Protein AF-A0A101FPB7-F1 (afdb_monomer)

Nearest PDB structures (foldseek):
  3o3m-assembly1_B  TM=7.654E-01  e=5.234E-07  Clostridioides difficile
  6frn-assembly1_B  TM=3.864E-01  e=2.280E-01  Methanothermococcus thermolithotrophicus
  5z2j-assembly1_A  TM=3.669E-01  e=2.550E+00  Candidatus Liberibacter asiaticus str. psy62
  8puw-assembly1_E  TM=3.995E-01  e=3.160E+00  Thermochaetoides thermophila DSM 1495
  2ekc-assembly1_A  TM=2.916E-01  e=2.417E+00  Aquifex aeolicus VF5

pLDDT: mean 93.77, std 7.11, range [57.75, 98.69]

Radius of gyration: 18.17 Å; Cα contacts (8 Å, |Δi|>4): 281; chains: 1; bounding box: 41×38×48 Å

Structure (mmCIF, N/CA/C/O b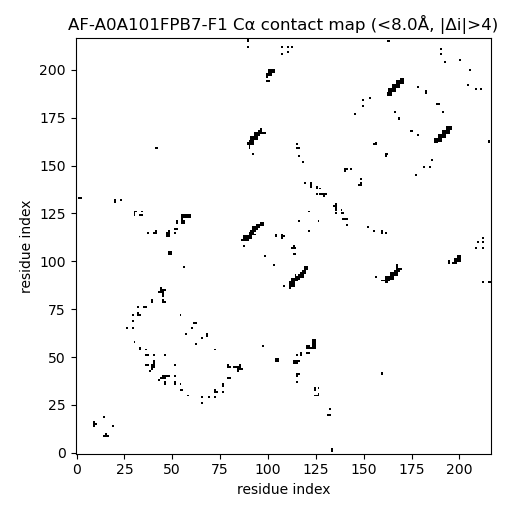ackbone):
data_AF-A0A101FPB7-F1
#
_entry.id   AF-A0A101FPB7-F1
#
loop_
_atom_site.group_PDB
_atom_site.id
_atom_site.type_symbol
_atom_site.label_atom_id
_atom_site.label_alt_id
_atom_site.label_comp_id
_atom_site.label_asym_id
_atom_site.label_entity_id
_atom_site.label_seq_id
_atom_site.pdbx_PDB_ins_code
_atom_site.Cartn_x
_atom_site.Cartn_y
_atom_site.Cartn_z
_atom_site.occupancy
_atom_site.B_iso_or_equiv
_atom_site.auth_seq_id
_atom_site.auth_comp_id
_atom_site.auth_asym_id
_atom_site.auth_atom_id
_atom_site.pdbx_PDB_model_num
ATOM 1 N N . LEU A 1 1 ? -1.478 1.503 -27.650 1.00 90.56 1 LEU A N 1
ATOM 2 C CA . LEU A 1 1 ? -0.777 2.712 -27.148 1.00 90.56 1 LEU A CA 1
ATOM 3 C C . LEU A 1 1 ? 0.293 2.382 -26.103 1.00 90.56 1 LEU A C 1
ATOM 5 O O . LEU A 1 1 ? 1.434 2.732 -26.350 1.00 90.56 1 LEU A O 1
ATOM 9 N N . LEU A 1 2 ? -0.018 1.683 -25.001 1.00 93.62 2 LEU A N 1
ATOM 10 C CA . LEU A 1 2 ? 0.956 1.373 -23.932 1.00 93.62 2 LEU A CA 1
ATOM 11 C C . LEU A 1 2 ? 2.225 0.645 -24.422 1.00 93.62 2 LEU A C 1
ATOM 13 O O . LEU A 1 2 ? 3.324 1.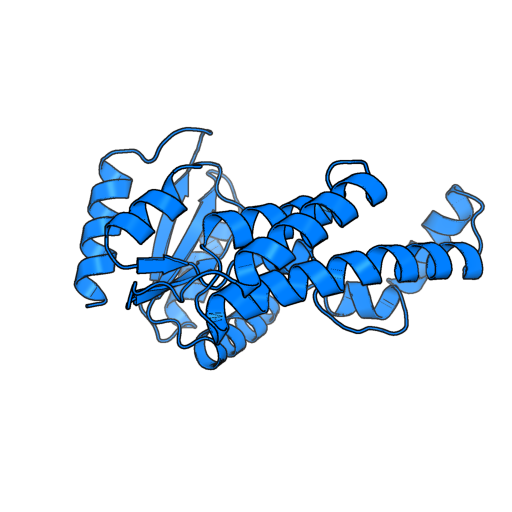139 -24.198 1.00 93.62 2 LEU A O 1
ATOM 17 N N . ARG A 1 3 ? 2.077 -0.464 -25.163 1.00 95.88 3 ARG A N 1
ATOM 18 C CA . ARG A 1 3 ? 3.205 -1.216 -25.753 1.00 95.88 3 ARG A CA 1
ATOM 19 C C . ARG A 1 3 ? 4.158 -0.323 -26.553 1.00 95.88 3 ARG A C 1
ATOM 21 O O . ARG A 1 3 ? 5.359 -0.370 -26.346 1.00 95.88 3 ARG A O 1
ATOM 28 N N . MET A 1 4 ? 3.605 0.549 -27.392 1.00 97.06 4 MET A N 1
ATOM 29 C CA . MET A 1 4 ? 4.376 1.492 -28.205 1.00 97.06 4 MET A CA 1
ATOM 30 C C . MET A 1 4 ? 5.153 2.508 -27.350 1.00 97.06 4 MET A C 1
ATOM 32 O O . MET A 1 4 ? 6.267 2.872 -27.708 1.00 97.06 4 MET A O 1
ATOM 36 N N . GLN A 1 5 ? 4.598 2.968 -26.220 1.00 96.81 5 GLN A N 1
ATOM 37 C CA . GLN A 1 5 ? 5.325 3.863 -25.308 1.00 96.81 5 GLN A CA 1
ATOM 38 C C . GLN A 1 5 ? 6.480 3.140 -24.605 1.00 96.81 5 GLN A C 1
ATOM 40 O O . GLN A 1 5 ? 7.554 3.717 -24.455 1.00 96.81 5 GLN A O 1
ATOM 45 N N . ILE A 1 6 ? 6.286 1.869 -24.239 1.00 96.25 6 ILE A N 1
ATOM 46 C CA . ILE A 1 6 ? 7.358 1.021 -23.703 1.00 96.25 6 ILE A CA 1
ATOM 47 C C . ILE A 1 6 ? 8.459 0.842 -24.757 1.00 96.25 6 ILE A C 1
ATOM 49 O O . ILE A 1 6 ? 9.619 1.107 -24.468 1.00 96.25 6 ILE A O 1
ATOM 53 N N . GLU A 1 7 ? 8.105 0.498 -25.998 1.00 97.56 7 GLU A N 1
ATOM 54 C CA . GLU A 1 7 ? 9.071 0.330 -27.097 1.00 97.56 7 GLU A CA 1
ATOM 55 C C . GLU A 1 7 ? 9.828 1.624 -27.423 1.00 97.56 7 GLU A C 1
ATOM 57 O O . GLU A 1 7 ? 11.014 1.585 -27.741 1.00 97.56 7 GLU A O 1
ATOM 62 N N . LYS A 1 8 ? 9.183 2.788 -27.281 1.00 98.12 8 LYS A N 1
ATOM 63 C CA . LY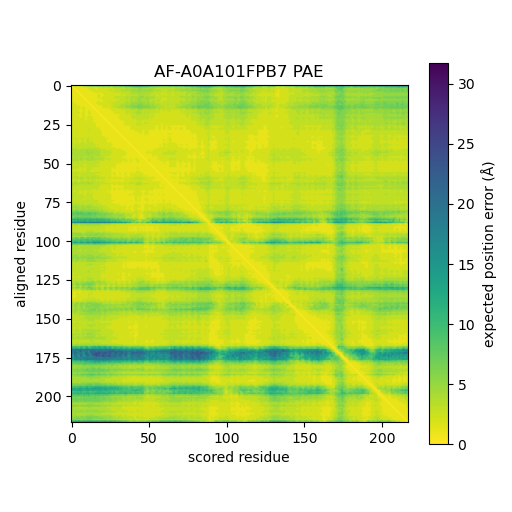S A 1 8 ? 9.848 4.089 -27.421 1.00 98.12 8 LYS A CA 1
ATOM 64 C C . LYS A 1 8 ? 10.900 4.316 -26.331 1.00 98.12 8 LYS A C 1
ATOM 66 O O . LYS A 1 8 ? 11.985 4.805 -26.635 1.00 98.12 8 LYS A O 1
ATOM 71 N N . LEU A 1 9 ? 10.594 3.967 -25.079 1.00 97.44 9 LEU A N 1
ATOM 72 C CA . LEU A 1 9 ? 11.548 4.064 -23.971 1.00 97.44 9 LEU A CA 1
ATOM 73 C C . LEU A 1 9 ? 12.710 3.081 -24.159 1.00 97.44 9 LEU A C 1
ATOM 75 O O . LEU A 1 9 ? 13.866 3.444 -23.973 1.00 97.44 9 LEU A O 1
ATOM 79 N N . MET A 1 10 ? 12.399 1.863 -24.599 1.00 97.81 10 MET A N 1
ATOM 80 C CA . MET A 1 10 ? 13.391 0.850 -24.944 1.00 97.81 10 MET A CA 1
ATOM 81 C C . MET A 1 10 ? 14.347 1.327 -26.037 1.00 97.81 10 MET A C 1
ATOM 83 O O . MET A 1 10 ? 15.549 1.147 -25.898 1.00 97.81 10 MET A O 1
ATOM 87 N N . ALA A 1 11 ? 13.830 1.972 -27.088 1.00 98.19 11 ALA A N 1
ATOM 88 C CA . ALA A 1 11 ? 14.654 2.543 -28.149 1.00 98.19 11 ALA A CA 1
ATOM 89 C C . ALA A 1 11 ? 15.565 3.668 -27.634 1.00 98.19 11 ALA A C 1
ATOM 91 O O . ALA A 1 11 ? 16.721 3.735 -28.030 1.00 98.19 11 ALA A O 1
ATOM 92 N N . ALA A 1 12 ? 15.072 4.520 -26.728 1.00 98.31 12 ALA A N 1
ATOM 93 C CA . ALA A 1 12 ? 15.867 5.597 -26.135 1.00 98.31 12 ALA A CA 1
ATOM 94 C C . ALA A 1 12 ? 17.020 5.088 -25.250 1.00 98.31 12 ALA A C 1
ATOM 96 O O . ALA A 1 12 ? 18.057 5.738 -25.178 1.00 98.31 12 ALA A O 1
ATOM 97 N N . PHE A 1 13 ? 16.839 3.940 -24.588 1.00 97.81 13 PHE A N 1
ATOM 98 C CA . PHE A 1 13 ? 17.872 3.279 -23.780 1.00 97.81 13 PHE A CA 1
ATOM 99 C C . PHE A 1 13 ? 18.616 2.161 -24.521 1.00 97.81 13 PHE A C 1
ATOM 101 O O . PHE A 1 13 ? 19.438 1.482 -23.914 1.00 97.81 13 PHE A O 1
ATOM 108 N N . GLU A 1 14 ? 18.321 1.951 -25.806 1.00 98.19 14 GLU A N 1
ATOM 109 C CA . GLU A 1 14 ? 18.944 0.928 -26.655 1.00 98.19 14 GLU A CA 1
ATOM 110 C C . GLU A 1 14 ? 18.831 -0.510 -26.100 1.00 98.19 14 GLU A C 1
ATOM 112 O O . GLU A 1 14 ? 19.720 -1.343 -26.278 1.00 98.19 14 GLU A O 1
ATOM 117 N N . VAL A 1 15 ? 17.712 -0.837 -25.441 1.00 97.81 15 VAL A N 1
ATOM 118 C CA . VAL A 1 15 ? 17.483 -2.157 -24.822 1.00 97.81 15 VAL A CA 1
ATOM 119 C C . VAL A 1 15 ? 16.455 -2.999 -25.589 1.00 97.81 15 VAL A C 1
ATOM 121 O O . VAL A 1 15 ? 15.380 -2.507 -25.934 1.00 97.81 15 VAL A O 1
ATOM 124 N N . PRO A 1 16 ? 16.713 -4.298 -25.836 1.00 97.38 16 PRO A N 1
ATOM 125 C CA . PRO A 1 16 ? 15.763 -5.167 -26.520 1.00 97.38 16 PRO A CA 1
ATOM 126 C C . PRO A 1 16 ? 14.791 -5.842 -25.536 1.00 97.38 16 PRO A C 1
ATOM 128 O O . PRO A 1 16 ? 15.061 -5.976 -24.340 1.00 97.38 16 PRO A O 1
ATOM 131 N N . TRP A 1 17 ? 13.667 -6.347 -26.054 1.00 96.75 17 TRP A N 1
ATOM 132 C CA . TRP A 1 17 ? 12.639 -7.034 -25.255 1.00 96.75 17 TRP A CA 1
ATOM 133 C C . TRP A 1 17 ? 13.175 -8.160 -24.350 1.00 96.75 17 TRP A C 1
ATOM 135 O O . TRP A 1 17 ? 12.757 -8.211 -23.193 1.00 96.75 17 TRP A O 1
ATOM 145 N N . PRO A 1 18 ? 14.102 -9.038 -24.793 1.00 96.81 18 PRO A N 1
ATOM 146 C CA . PRO A 1 18 ? 14.647 -10.085 -23.930 1.00 96.81 18 PRO A CA 1
ATOM 147 C C . PRO A 1 18 ? 15.284 -9.553 -22.638 1.00 96.81 18 PRO A C 1
ATOM 149 O O . PRO A 1 18 ? 15.010 -10.103 -21.574 1.00 96.81 18 PRO A O 1
ATOM 152 N N . ALA A 1 19 ? 16.046 -8.455 -22.707 1.00 96.88 19 ALA A N 1
ATOM 153 C CA . ALA A 1 19 ? 16.691 -7.844 -21.539 1.00 96.88 19 ALA A CA 1
ATOM 154 C C . ALA A 1 19 ? 15.669 -7.205 -20.577 1.00 96.88 19 ALA A C 1
ATOM 156 O O . ALA A 1 19 ? 15.779 -7.322 -19.353 1.00 96.88 19 ALA A O 1
ATOM 157 N N . VAL A 1 20 ? 14.623 -6.577 -21.129 1.00 96.25 20 VAL A N 1
ATOM 158 C CA . VAL A 1 20 ? 13.503 -6.025 -20.346 1.00 96.25 20 VAL A CA 1
ATOM 159 C C . VAL A 1 20 ? 12.766 -7.138 -19.598 1.00 96.25 20 VAL A C 1
ATOM 161 O O . VAL A 1 20 ? 12.503 -7.017 -18.402 1.00 96.25 20 VAL A O 1
ATOM 164 N N . LEU A 1 21 ? 12.454 -8.241 -20.282 1.00 95.69 21 LEU A N 1
ATOM 165 C CA . LEU A 1 21 ? 11.746 -9.376 -19.689 1.00 95.69 21 LEU A CA 1
ATOM 166 C C . LEU A 1 21 ? 12.600 -10.122 -18.660 1.00 95.69 21 LEU A C 1
ATOM 168 O O . LEU A 1 21 ? 12.063 -10.586 -17.657 1.00 95.69 21 LEU A O 1
ATOM 172 N N . GLU A 1 22 ? 13.912 -10.217 -18.863 1.00 95.88 22 GLU A N 1
ATOM 173 C CA . GLU A 1 22 ? 14.833 -10.755 -17.859 1.00 95.88 22 GLU A CA 1
ATOM 174 C C . GLU A 1 22 ? 14.798 -9.921 -16.572 1.00 95.88 22 GLU A C 1
ATOM 176 O O . GLU A 1 22 ? 14.589 -10.465 -15.485 1.00 95.88 22 GLU A O 1
ATOM 181 N N . THR A 1 23 ? 14.905 -8.595 -16.694 1.00 95.69 23 THR A N 1
ATOM 182 C CA . THR A 1 23 ? 14.798 -7.679 -15.549 1.00 95.69 23 THR A CA 1
ATOM 183 C C . THR A 1 23 ? 13.437 -7.799 -14.864 1.00 95.69 23 THR A C 1
ATOM 185 O O . THR A 1 23 ? 13.374 -7.911 -13.640 1.00 95.69 23 THR A O 1
ATOM 188 N N . LYS A 1 24 ? 12.342 -7.856 -15.636 1.00 95.38 24 LYS A N 1
ATOM 189 C CA . LYS A 1 24 ? 10.988 -8.072 -15.103 1.00 95.38 24 LYS A CA 1
ATOM 190 C C . LYS A 1 24 ? 10.931 -9.343 -14.253 1.00 95.38 24 LYS A C 1
ATOM 192 O O . LYS A 1 24 ? 10.518 -9.262 -13.103 1.00 95.38 24 LYS A O 1
ATOM 197 N N . ARG A 1 25 ? 11.394 -10.487 -14.776 1.00 95.44 25 ARG A N 1
ATOM 198 C CA . ARG A 1 25 ? 11.370 -11.772 -14.052 1.00 95.44 25 ARG A CA 1
ATOM 199 C C . ARG A 1 25 ? 12.127 -11.700 -12.727 1.00 95.44 25 ARG A C 1
ATOM 201 O O . ARG A 1 25 ? 11.606 -12.174 -11.721 1.00 95.44 25 ARG A O 1
ATOM 208 N N . ARG A 1 26 ? 13.308 -11.069 -12.715 1.00 95.69 26 ARG A N 1
ATOM 209 C CA . ARG A 1 26 ? 14.110 -10.877 -11.494 1.00 95.69 26 ARG A CA 1
ATOM 210 C C . ARG A 1 26 ? 13.366 -10.053 -10.443 1.00 95.69 26 ARG A C 1
ATOM 212 O O . ARG A 1 26 ? 13.352 -10.423 -9.274 1.00 95.69 26 ARG A O 1
ATOM 219 N N . LEU A 1 27 ? 12.727 -8.956 -10.847 1.00 96.94 27 LEU A N 1
ATOM 220 C CA . LEU A 1 27 ? 11.949 -8.113 -9.932 1.00 96.94 27 LEU A CA 1
ATOM 221 C C . LEU A 1 27 ? 10.645 -8.785 -9.487 1.00 96.94 27 LEU A C 1
ATOM 223 O O . LEU A 1 27 ? 10.200 -8.586 -8.358 1.00 96.94 27 LEU A O 1
ATOM 227 N N . ASP A 1 28 ? 10.040 -9.606 -10.343 1.00 96.69 28 ASP A N 1
ATOM 228 C CA . ASP A 1 28 ? 8.825 -10.341 -10.004 1.00 96.69 28 ASP A CA 1
ATOM 229 C C . ASP A 1 28 ? 9.057 -11.321 -8.859 1.00 96.69 28 ASP A C 1
ATOM 231 O O . ASP A 1 28 ? 8.168 -11.462 -8.028 1.00 96.69 28 ASP A O 1
ATOM 235 N N . GLU A 1 29 ? 10.237 -11.946 -8.764 1.00 96.44 29 GLU A N 1
ATOM 236 C CA . GLU A 1 29 ? 10.604 -12.790 -7.618 1.00 96.44 29 GLU A CA 1
ATOM 237 C C . GLU A 1 29 ? 10.447 -12.041 -6.291 1.00 96.44 29 GLU A C 1
ATOM 239 O O . GLU A 1 29 ? 9.786 -12.543 -5.383 1.00 96.44 29 GLU A O 1
ATOM 244 N N . ILE A 1 30 ? 10.946 -10.807 -6.220 1.00 98.00 30 ILE A N 1
ATOM 245 C CA . ILE A 1 30 ? 10.825 -9.943 -5.040 1.00 98.00 30 ILE A CA 1
ATOM 246 C C . ILE A 1 30 ? 9.360 -9.574 -4.791 1.00 98.00 30 ILE A C 1
ATOM 248 O O . ILE A 1 30 ? 8.869 -9.676 -3.667 1.00 98.00 30 ILE A O 1
ATOM 252 N N . ARG A 1 31 ? 8.621 -9.202 -5.845 1.00 97.81 31 ARG A N 1
ATOM 253 C CA . ARG A 1 31 ? 7.189 -8.884 -5.729 1.00 97.81 31 ARG A CA 1
ATOM 254 C C . ARG A 1 31 ? 6.391 -10.063 -5.173 1.00 97.81 31 ARG A C 1
ATOM 256 O O . ARG A 1 31 ? 5.479 -9.832 -4.385 1.00 97.81 31 ARG A O 1
ATOM 263 N N . ARG A 1 32 ? 6.724 -11.320 -5.513 1.00 97.81 32 ARG A N 1
ATOM 264 C CA . ARG A 1 32 ? 6.040 -12.498 -4.932 1.00 97.81 32 ARG A CA 1
ATOM 265 C C . ARG A 1 32 ? 6.266 -12.597 -3.426 1.00 97.81 32 ARG A C 1
ATOM 267 O O . ARG A 1 32 ? 5.327 -12.916 -2.702 1.00 97.81 32 ARG A O 1
ATOM 274 N N . LEU A 1 33 ? 7.472 -12.285 -2.957 1.00 98.38 33 LEU A N 1
ATOM 275 C CA . LEU A 1 33 ? 7.782 -12.258 -1.528 1.00 98.38 33 LEU A CA 1
ATOM 276 C C . LEU A 1 33 ? 6.993 -11.152 -0.809 1.00 98.38 33 LEU A C 1
ATOM 278 O O . LEU A 1 33 ? 6.360 -11.403 0.214 1.00 98.38 33 LEU A O 1
ATOM 282 N N . VAL A 1 34 ? 6.913 -9.950 -1.385 1.00 98.56 34 VAL A N 1
ATOM 283 C CA . VAL A 1 34 ? 6.093 -8.860 -0.821 1.00 98.56 34 VAL A CA 1
ATOM 284 C C . VAL A 1 34 ? 4.595 -9.196 -0.856 1.00 98.56 34 VAL A C 1
ATOM 286 O O . VAL A 1 34 ? 3.863 -8.878 0.082 1.00 98.56 34 VAL A O 1
ATOM 289 N N . ARG A 1 35 ? 4.114 -9.921 -1.875 1.00 97.94 35 ARG A N 1
ATOM 290 C CA . ARG A 1 35 ? 2.750 -10.477 -1.861 1.00 97.94 35 ARG A CA 1
ATOM 291 C C . ARG A 1 35 ? 2.545 -11.474 -0.724 1.00 97.94 35 ARG A C 1
ATOM 293 O O . ARG A 1 35 ? 1.476 -11.470 -0.124 1.00 97.94 35 ARG A O 1
ATOM 300 N N . ARG A 1 36 ? 3.543 -12.300 -0.397 1.00 98.38 36 ARG A N 1
ATOM 301 C CA . ARG A 1 36 ? 3.473 -13.209 0.757 1.00 98.38 36 ARG A CA 1
ATOM 302 C C . ARG A 1 36 ? 3.370 -12.433 2.071 1.00 98.38 36 ARG A C 1
ATOM 304 O O . ARG A 1 36 ? 2.552 -12.804 2.907 1.00 98.38 36 ARG A O 1
ATOM 311 N N . ILE A 1 37 ? 4.112 -11.331 2.224 1.00 98.62 37 ILE A N 1
ATOM 312 C CA . ILE A 1 37 ? 3.954 -10.406 3.362 1.00 98.62 37 ILE A CA 1
ATOM 313 C C . ILE A 1 37 ? 2.504 -9.918 3.446 1.00 98.62 37 ILE A C 1
ATOM 315 O O . ILE A 1 37 ? 1.905 -9.968 4.518 1.00 98.62 37 ILE A O 1
ATOM 319 N N . ASP A 1 38 ? 1.917 -9.516 2.316 1.00 98.44 38 ASP A N 1
ATOM 320 C CA . ASP A 1 38 ? 0.521 -9.085 2.269 1.00 98.44 38 ASP A CA 1
ATOM 321 C C . ASP A 1 38 ? -0.456 -10.181 2.709 1.00 98.44 38 ASP A C 1
ATOM 323 O O . ASP A 1 38 ? -1.315 -9.939 3.555 1.00 98.44 38 ASP A O 1
ATOM 327 N N . GLU A 1 39 ? -0.290 -11.411 2.226 1.00 97.94 39 GLU A N 1
ATOM 328 C CA . GLU A 1 39 ? -1.096 -12.548 2.681 1.00 97.94 39 GLU A CA 1
ATOM 329 C C . GLU A 1 39 ? -0.954 -12.819 4.183 1.00 97.94 39 GLU A C 1
ATOM 331 O O . GLU A 1 39 ? -1.959 -13.043 4.863 1.00 97.94 39 GLU A O 1
ATOM 336 N N . LEU A 1 40 ? 0.266 -12.749 4.722 1.00 98.31 40 LEU A N 1
ATOM 337 C CA . LEU A 1 40 ? 0.510 -12.900 6.156 1.00 98.31 40 LEU A CA 1
ATOM 338 C C . LEU A 1 40 ? -0.184 -11.806 6.981 1.00 98.31 40 LEU A C 1
ATOM 340 O O . LEU A 1 40 ? -0.581 -12.069 8.117 1.00 98.31 40 LEU A O 1
ATOM 344 N N . THR A 1 41 ? -0.385 -10.606 6.426 1.00 97.94 41 THR A N 1
ATOM 345 C CA . THR A 1 41 ? -1.099 -9.504 7.091 1.00 97.94 41 THR A CA 1
ATOM 346 C C . THR A 1 41 ? -2.589 -9.796 7.272 1.00 97.94 41 THR A C 1
ATOM 348 O O . THR A 1 41 ? -3.106 -9.664 8.383 1.00 97.94 41 THR A O 1
ATOM 351 N N . TRP A 1 42 ? -3.306 -10.180 6.209 1.00 97.12 42 TRP A N 1
ATOM 352 C CA . TRP A 1 42 ? -4.777 -10.265 6.249 1.00 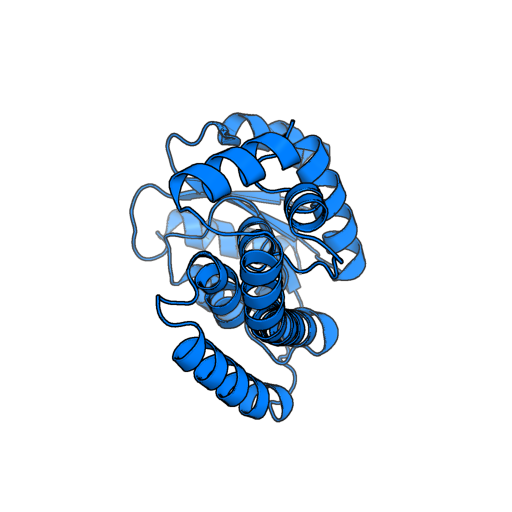97.12 42 TRP A CA 1
ATOM 353 C C . TRP A 1 42 ? -5.325 -11.685 6.441 1.00 97.12 42 TRP A C 1
ATOM 355 O O . TRP A 1 42 ? -6.418 -11.846 6.998 1.00 97.12 42 TRP A O 1
ATOM 365 N N . ARG A 1 43 ? -4.603 -12.716 5.981 1.00 96.81 43 ARG A N 1
ATOM 366 C CA . ARG A 1 43 ? -5.045 -14.118 6.057 1.00 96.81 43 ARG A CA 1
ATOM 367 C C . ARG A 1 43 ? -4.593 -14.775 7.357 1.00 96.81 43 ARG A C 1
ATOM 369 O O . ARG A 1 43 ? -5.400 -15.415 8.019 1.00 96.81 43 ARG A O 1
ATOM 376 N N . GLU A 1 44 ? -3.326 -14.592 7.727 1.00 97.00 44 GLU A N 1
ATOM 377 C CA . GLU A 1 44 ? -2.730 -15.236 8.910 1.00 97.00 44 GLU A CA 1
ATOM 378 C C . GLU A 1 44 ? -2.585 -14.294 10.119 1.00 97.00 44 GLU A C 1
ATOM 380 O O . GLU A 1 44 ? -2.292 -14.755 11.218 1.00 97.00 44 GLU A O 1
ATOM 385 N N . ASN A 1 45 ? -2.817 -12.986 9.943 1.00 96.62 45 ASN A N 1
ATOM 386 C CA . ASN A 1 45 ? -2.672 -11.946 10.972 1.00 96.62 45 ASN A CA 1
ATOM 387 C C . ASN A 1 45 ? -1.276 -11.885 11.618 1.00 96.62 45 ASN A C 1
ATOM 389 O O . ASN A 1 45 ? -1.153 -11.481 12.768 1.00 96.62 45 ASN A O 1
ATOM 393 N N . LYS A 1 46 ? -0.216 -12.288 10.918 1.00 97.25 46 LYS A N 1
ATOM 394 C CA . LYS A 1 46 ? 1.151 -12.348 11.470 1.00 97.25 46 LYS A CA 1
ATOM 395 C C . LYS A 1 46 ? 1.966 -11.076 11.244 1.00 97.25 46 LYS A C 1
ATOM 397 O O . LYS A 1 46 ? 2.948 -10.840 11.939 1.00 97.25 46 LYS A O 1
ATOM 402 N N . VAL A 1 47 ? 1.551 -10.243 10.295 1.00 97.69 47 VAL A N 1
ATOM 403 C CA . VAL A 1 47 ? 2.252 -9.012 9.906 1.00 97.69 47 VAL A CA 1
ATOM 404 C C . VAL A 1 47 ? 1.417 -7.792 10.297 1.00 97.69 47 VAL A C 1
ATOM 406 O O . VAL A 1 47 ? 0.197 -7.796 10.118 1.00 97.69 47 VAL A O 1
ATOM 409 N N . GLY A 1 48 ? 2.070 -6.765 10.851 1.00 96.06 48 GLY A N 1
ATOM 410 C CA . GLY A 1 48 ? 1.433 -5.498 11.219 1.00 96.06 48 GLY A CA 1
ATOM 411 C C . GLY A 1 48 ? 1.137 -4.611 10.008 1.00 96.06 48 GLY A C 1
ATOM 412 O O . GLY A 1 48 ? 1.676 -4.811 8.918 1.00 96.06 48 GLY A O 1
ATOM 413 N N . GLY A 1 49 ? 0.288 -3.603 10.198 1.00 96.25 49 GLY A N 1
ATOM 414 C CA . GLY A 1 49 ? -0.086 -2.684 9.122 1.00 96.25 49 GLY A CA 1
ATOM 415 C C . GLY A 1 49 ? 1.090 -1.838 8.625 1.00 96.25 49 GLY A C 1
ATOM 416 O O . GLY A 1 49 ? 1.193 -1.590 7.424 1.00 96.25 49 GLY A O 1
ATOM 417 N N . TRP A 1 50 ? 1.997 -1.448 9.532 1.00 96.62 50 TRP A N 1
ATOM 418 C CA . TRP A 1 50 ? 3.205 -0.685 9.196 1.00 96.62 50 TRP A CA 1
ATOM 419 C C . TRP A 1 50 ? 4.166 -1.476 8.305 1.00 96.62 50 TRP A C 1
ATOM 421 O O . TRP A 1 50 ? 4.590 -0.971 7.272 1.00 96.62 50 TRP A O 1
ATOM 431 N N . ASP A 1 51 ? 4.473 -2.724 8.666 1.00 97.56 51 ASP A N 1
ATOM 432 C CA . ASP A 1 51 ? 5.388 -3.556 7.880 1.00 97.56 51 ASP A CA 1
ATOM 433 C C . ASP A 1 51 ? 4.804 -3.836 6.487 1.00 97.56 51 ASP A C 1
ATOM 435 O O . ASP A 1 51 ? 5.492 -3.699 5.476 1.00 97.56 51 ASP A O 1
ATOM 439 N N . ASN A 1 52 ? 3.503 -4.155 6.417 1.00 97.88 52 ASN A N 1
ATOM 440 C CA . ASN A 1 52 ? 2.788 -4.321 5.149 1.00 97.88 52 ASN A CA 1
ATOM 441 C C . ASN A 1 52 ? 2.906 -3.071 4.267 1.00 97.88 52 ASN A C 1
ATOM 443 O O . ASN A 1 52 ? 3.237 -3.171 3.087 1.00 97.88 52 ASN A O 1
ATOM 447 N N . HIS A 1 53 ? 2.664 -1.900 4.857 1.00 97.38 53 HIS A N 1
ATOM 448 C CA . HIS A 1 53 ? 2.806 -0.611 4.198 1.00 97.38 53 HIS A CA 1
ATOM 449 C C . HIS A 1 53 ? 4.226 -0.390 3.665 1.00 97.38 53 HIS A C 1
ATOM 451 O O . HIS A 1 53 ? 4.389 -0.115 2.476 1.00 97.38 53 HIS A O 1
ATOM 457 N N . TYR A 1 54 ? 5.233 -0.536 4.526 1.00 97.44 54 TYR A N 1
ATOM 458 C CA . TYR A 1 54 ? 6.632 -0.280 4.206 1.00 97.44 54 TYR A CA 1
ATOM 459 C C . TYR A 1 54 ? 7.097 -1.131 3.018 1.00 97.44 54 TYR A C 1
ATOM 461 O O . TYR A 1 54 ? 7.463 -0.583 1.979 1.00 97.44 54 TYR A O 1
ATOM 469 N N . TYR A 1 55 ? 6.974 -2.461 3.105 1.00 98.38 55 TYR A N 1
ATOM 470 C CA . TYR A 1 55 ? 7.464 -3.354 2.048 1.00 98.38 55 TYR A CA 1
ATOM 471 C C . TYR A 1 55 ? 6.740 -3.159 0.711 1.00 98.38 55 TYR A C 1
ATOM 473 O O . TYR A 1 55 ? 7.353 -3.295 -0.348 1.00 98.38 55 TYR A O 1
ATOM 481 N N . GLN A 1 56 ? 5.451 -2.812 0.733 1.00 98.00 56 GLN A N 1
ATOM 482 C CA . GLN A 1 56 ? 4.707 -2.496 -0.485 1.00 98.00 56 GLN A CA 1
ATOM 483 C C . GLN A 1 56 ? 5.161 -1.177 -1.122 1.00 98.00 56 GLN A C 1
ATOM 485 O O . GLN A 1 56 ? 5.332 -1.122 -2.340 1.00 98.00 56 GLN A O 1
ATOM 490 N N . VAL A 1 57 ? 5.390 -0.128 -0.322 1.00 96.38 57 VAL A N 1
ATOM 491 C CA . VAL A 1 57 ? 5.871 1.170 -0.826 1.00 96.38 57 VAL A CA 1
ATOM 492 C C . VAL A 1 57 ? 7.271 1.055 -1.416 1.00 96.38 57 VAL A C 1
ATOM 494 O O . VAL A 1 57 ? 7.529 1.594 -2.497 1.00 96.38 57 VAL A O 1
ATOM 497 N N . CYS A 1 58 ? 8.151 0.306 -0.754 1.00 97.69 58 CYS A N 1
ATOM 498 C CA . CYS A 1 58 ? 9.518 0.088 -1.209 1.00 97.69 58 CYS A CA 1
ATOM 499 C C . CYS A 1 58 ? 9.583 -0.608 -2.573 1.00 97.69 58 CYS A C 1
ATOM 501 O O . CYS A 1 58 ? 10.567 -0.440 -3.270 1.00 97.69 58 CYS A O 1
ATOM 503 N N . CYS A 1 59 ? 8.544 -1.311 -3.044 1.00 97.38 59 CYS A N 1
ATOM 504 C CA . CYS A 1 59 ? 8.530 -1.846 -4.414 1.00 97.38 59 CYS A CA 1
ATOM 505 C C . CYS A 1 59 ? 8.503 -0.778 -5.524 1.00 97.38 59 CYS A C 1
ATOM 507 O O . CYS A 1 59 ? 8.624 -1.138 -6.697 1.00 97.38 59 CYS A O 1
ATOM 509 N N . SER A 1 60 ? 8.334 0.506 -5.189 1.00 94.88 60 SER A N 1
ATOM 510 C CA . SER A 1 60 ? 8.395 1.594 -6.171 1.00 94.88 60 SER A CA 1
ATOM 511 C C . SER A 1 60 ? 9.788 1.747 -6.800 1.00 94.88 60 SER A C 1
ATOM 513 O O . SER A 1 60 ? 9.881 1.988 -8.003 1.00 94.88 60 SER A O 1
ATOM 515 N N . ASP A 1 61 ? 10.854 1.535 -6.025 1.00 96.88 61 ASP A N 1
ATOM 516 C CA . ASP A 1 61 ? 12.253 1.597 -6.469 1.00 96.88 61 ASP A CA 1
ATOM 517 C C . ASP A 1 61 ? 13.137 0.470 -5.891 1.00 96.88 61 ASP A C 1
ATOM 519 O O . ASP A 1 61 ? 14.336 0.420 -6.157 1.00 96.88 61 ASP A O 1
ATOM 523 N N . PHE A 1 62 ? 12.545 -0.440 -5.114 1.00 97.69 62 PHE A N 1
ATOM 524 C CA . PHE A 1 62 ? 13.203 -1.495 -4.340 1.00 97.69 62 PHE A CA 1
ATOM 525 C C . PHE A 1 62 ? 14.284 -0.961 -3.391 1.00 97.69 62 PHE A C 1
ATOM 527 O O . PHE A 1 62 ? 15.351 -1.562 -3.282 1.00 97.69 62 PHE A O 1
ATOM 534 N N . ASN A 1 63 ? 14.028 0.177 -2.729 1.00 96.62 63 ASN A N 1
ATOM 535 C CA . ASN A 1 63 ? 15.007 0.876 -1.885 1.00 96.62 63 ASN A CA 1
ATOM 536 C C . ASN A 1 63 ? 16.332 1.136 -2.624 1.00 96.62 63 ASN A C 1
ATOM 538 O O . ASN A 1 63 ? 17.413 1.060 -2.041 1.00 96.62 63 ASN A O 1
ATOM 542 N N . SER A 1 64 ? 16.250 1.407 -3.931 1.00 97.38 64 SER A N 1
ATOM 543 C CA . SER A 1 64 ? 17.377 1.625 -4.846 1.00 97.38 64 SER A CA 1
ATOM 544 C C . SER A 1 64 ? 18.315 0.425 -5.089 1.00 97.38 64 SER A C 1
ATOM 546 O O . SER A 1 64 ? 19.100 0.470 -6.036 1.00 97.38 64 SER A O 1
ATOM 548 N N . ASP A 1 65 ? 18.218 -0.662 -4.316 1.00 98.12 65 ASP A N 1
ATOM 549 C CA . ASP A 1 65 ? 18.980 -1.902 -4.507 1.00 98.12 65 ASP A CA 1
ATOM 550 C C . ASP A 1 65 ? 18.058 -3.133 -4.389 1.00 98.12 65 ASP A C 1
ATOM 552 O O . ASP A 1 65 ? 17.795 -3.628 -3.287 1.00 98.12 65 ASP A O 1
ATOM 556 N N . PRO A 1 66 ? 17.603 -3.696 -5.527 1.00 98.00 66 PRO A N 1
ATOM 557 C CA . PRO A 1 66 ? 16.745 -4.876 -5.529 1.00 98.00 66 PRO A CA 1
ATOM 558 C C . PRO A 1 66 ? 17.358 -6.109 -4.854 1.00 98.00 66 PRO A C 1
ATOM 560 O O . PRO A 1 66 ? 16.621 -6.944 -4.332 1.00 98.00 66 PRO A O 1
ATOM 563 N N . GLY A 1 67 ? 18.685 -6.265 -4.880 1.00 98.19 67 GLY A N 1
ATOM 564 C CA . GLY A 1 67 ? 19.360 -7.405 -4.261 1.00 98.19 67 GLY A CA 1
ATOM 565 C C . GLY A 1 67 ? 19.341 -7.305 -2.740 1.00 98.19 67 GLY A C 1
ATOM 566 O O . GLY A 1 67 ? 18.938 -8.256 -2.068 1.00 98.19 67 GLY A O 1
ATOM 567 N N . ALA A 1 68 ? 19.712 -6.140 -2.207 1.00 98.44 68 ALA A N 1
ATOM 568 C CA . ALA A 1 68 ? 19.664 -5.874 -0.771 1.00 98.44 68 ALA A CA 1
ATOM 569 C C . ALA A 1 68 ? 18.225 -5.927 -0.236 1.00 98.44 68 ALA A C 1
ATOM 571 O O . ALA A 1 68 ? 17.960 -6.578 0.774 1.00 98.44 68 ALA A O 1
ATOM 572 N N . PHE A 1 69 ? 17.278 -5.321 -0.959 1.00 98.62 69 PHE A N 1
ATOM 573 C CA . PHE A 1 69 ? 15.870 -5.339 -0.577 1.00 98.62 69 PHE A CA 1
ATOM 574 C C . PHE A 1 69 ? 15.276 -6.752 -0.600 1.00 98.62 69 PHE A C 1
ATOM 576 O O . PHE A 1 69 ? 14.488 -7.105 0.275 1.00 98.62 69 PHE A O 1
ATOM 583 N N . ARG A 1 70 ? 15.677 -7.609 -1.551 1.00 98.56 70 ARG A N 1
ATOM 584 C CA . ARG A 1 70 ? 15.274 -9.022 -1.541 1.00 98.56 70 ARG A CA 1
ATOM 585 C C . ARG A 1 70 ? 15.703 -9.721 -0.252 1.00 98.56 70 ARG A C 1
ATOM 587 O O . ARG A 1 70 ? 14.867 -10.371 0.366 1.00 98.56 70 ARG A O 1
ATOM 594 N N . ALA A 1 71 ? 16.970 -9.582 0.139 1.00 98.56 71 ALA A N 1
ATOM 595 C CA . ALA A 1 71 ? 17.488 -10.208 1.355 1.00 98.56 71 ALA A CA 1
ATOM 596 C C . ALA A 1 71 ? 16.738 -9.710 2.603 1.00 98.56 71 ALA A C 1
ATOM 598 O O . ALA A 1 71 ? 16.322 -10.509 3.437 1.00 98.56 71 ALA A O 1
ATOM 599 N N . GLU A 1 72 ? 16.467 -8.403 2.680 1.00 98.62 72 GLU A N 1
ATOM 600 C CA . GLU A 1 72 ? 15.668 -7.802 3.754 1.00 98.62 72 GLU A CA 1
ATOM 601 C C . GLU A 1 72 ? 14.255 -8.409 3.846 1.00 98.62 72 GLU A C 1
ATOM 603 O O . GLU A 1 72 ? 13.776 -8.735 4.936 1.00 98.62 72 GLU A O 1
ATOM 608 N N . VAL A 1 73 ? 13.584 -8.582 2.701 1.00 98.56 73 VAL A N 1
ATOM 609 C CA . VAL A 1 73 ? 12.244 -9.180 2.617 1.00 98.56 73 VAL A CA 1
ATOM 610 C C . VAL A 1 73 ? 12.264 -10.658 3.027 1.00 98.56 73 VAL A C 1
ATOM 612 O O . VAL A 1 73 ? 11.367 -11.097 3.750 1.00 98.56 73 VAL A O 1
ATOM 615 N N . GLU A 1 74 ? 13.265 -11.429 2.591 1.00 98.62 74 GLU A N 1
ATOM 616 C CA . GLU A 1 74 ? 13.429 -12.846 2.953 1.00 98.62 74 GLU A CA 1
ATOM 617 C C . GLU A 1 74 ? 13.652 -13.011 4.470 1.00 98.62 74 GLU A C 1
ATOM 619 O O . GLU A 1 74 ? 12.953 -13.799 5.117 1.00 98.62 74 GLU A O 1
ATOM 624 N N . ASP A 1 75 ? 14.528 -12.197 5.065 1.00 98.44 75 ASP A N 1
ATOM 625 C CA . ASP A 1 75 ? 14.793 -12.188 6.511 1.00 98.44 75 ASP A CA 1
ATOM 626 C C . ASP A 1 75 ? 13.566 -11.764 7.333 1.00 98.44 75 ASP A C 1
ATOM 628 O O . ASP A 1 75 ? 13.311 -12.276 8.432 1.00 98.44 75 ASP A O 1
ATOM 632 N N . PHE A 1 76 ? 12.781 -10.808 6.832 1.00 98.69 76 PHE A N 1
ATOM 633 C CA . PHE A 1 76 ? 11.526 -10.421 7.467 1.00 98.69 76 PHE A CA 1
ATOM 634 C C . PHE A 1 76 ? 10.490 -11.543 7.408 1.00 98.69 76 PHE A C 1
ATOM 636 O O . PHE A 1 76 ? 9.886 -11.857 8.436 1.00 98.69 76 PHE A O 1
ATOM 643 N N . LEU A 1 77 ? 10.307 -12.172 6.244 1.00 98.44 77 LEU A N 1
ATOM 644 C CA . LEU A 1 77 ? 9.363 -13.274 6.068 1.00 98.44 77 LEU A CA 1
ATOM 645 C C . LEU A 1 77 ? 9.665 -14.437 7.011 1.00 98.44 77 LEU A C 1
ATOM 647 O O . LEU A 1 77 ? 8.752 -14.909 7.685 1.00 98.44 77 LEU A O 1
ATOM 651 N N . ALA A 1 78 ? 10.933 -14.838 7.137 1.00 97.75 78 ALA A N 1
ATOM 652 C CA . ALA A 1 78 ? 11.332 -15.916 8.041 1.00 97.75 78 ALA A CA 1
ATOM 653 C C . ALA A 1 78 ? 10.902 -15.649 9.497 1.00 97.75 78 ALA A C 1
ATOM 655 O O . ALA A 1 78 ? 10.410 -16.542 10.191 1.00 97.75 78 ALA A O 1
ATOM 656 N N . ARG A 1 79 ? 11.028 -14.397 9.959 1.00 97.81 79 ARG A N 1
ATOM 657 C CA . ARG A 1 79 ? 10.576 -13.982 11.297 1.00 97.81 79 ARG A CA 1
ATOM 658 C C . ARG A 1 79 ? 9.055 -13.892 11.391 1.00 97.81 79 ARG A C 1
ATOM 660 O O . ARG A 1 79 ? 8.479 -14.336 12.383 1.00 97.81 79 ARG A O 1
ATOM 667 N N . ALA A 1 80 ? 8.407 -13.323 10.377 1.00 97.50 80 ALA A N 1
ATOM 668 C CA . ALA A 1 80 ? 6.964 -13.127 10.346 1.00 97.50 80 ALA A CA 1
ATOM 669 C C . ALA A 1 80 ? 6.203 -14.459 10.321 1.00 97.50 80 ALA A C 1
ATOM 671 O O . ALA A 1 80 ? 5.195 -14.599 11.007 1.00 97.50 80 ALA A O 1
ATOM 672 N N . GLU A 1 81 ? 6.685 -15.466 9.591 1.00 95.81 81 GLU A N 1
ATOM 673 C CA . GLU A 1 81 ? 6.022 -16.771 9.503 1.00 95.81 81 GLU A CA 1
ATOM 674 C C . GLU A 1 81 ? 6.030 -17.539 10.830 1.00 95.81 81 GLU A C 1
ATOM 676 O O . GLU A 1 81 ? 5.052 -18.235 11.135 1.00 95.81 81 GLU A O 1
ATOM 681 N N . ALA A 1 82 ? 7.082 -17.355 11.635 1.00 95.12 82 ALA A N 1
ATOM 682 C CA . ALA A 1 82 ? 7.221 -17.913 12.978 1.00 95.12 82 ALA A CA 1
ATOM 683 C C . ALA A 1 82 ? 6.485 -17.103 14.064 1.00 95.12 82 ALA A C 1
ATOM 685 O O . ALA A 1 82 ? 6.349 -17.569 15.200 1.00 95.12 82 ALA A O 1
ATOM 686 N N . ALA A 1 83 ? 6.013 -15.894 13.745 1.00 94.38 83 ALA A N 1
ATOM 687 C CA . ALA A 1 83 ? 5.318 -15.041 14.697 1.00 94.38 83 ALA A CA 1
ATOM 688 C C . ALA A 1 83 ? 3.935 -15.605 15.057 1.00 94.38 83 ALA A C 1
ATOM 690 O O . ALA A 1 83 ? 3.255 -16.263 14.261 1.00 94.38 83 ALA A O 1
ATOM 691 N N . ARG A 1 84 ? 3.490 -15.309 16.281 1.00 94.44 84 ARG A N 1
ATOM 692 C CA . ARG A 1 84 ? 2.111 -15.595 16.685 1.00 94.44 84 ARG A CA 1
ATOM 693 C C . ARG A 1 84 ? 1.158 -14.652 15.943 1.00 94.44 84 ARG A C 1
ATOM 695 O O . ARG A 1 84 ? 1.491 -13.474 15.799 1.00 94.44 84 ARG A O 1
ATOM 702 N N . PRO A 1 85 ? -0.021 -15.135 15.512 1.00 95.25 85 PRO A N 1
ATOM 703 C CA . PRO A 1 85 ? -1.060 -14.265 14.987 1.00 95.25 85 PRO A CA 1
ATOM 704 C C . PRO A 1 85 ? -1.397 -13.159 15.983 1.00 95.25 85 PRO A C 1
ATOM 706 O O . PRO A 1 85 ? -1.497 -13.394 17.190 1.00 95.25 85 PRO A O 1
ATOM 709 N N . ARG A 1 86 ? -1.577 -11.956 15.459 1.00 92.31 86 ARG A N 1
ATOM 710 C CA . ARG A 1 86 ? -2.013 -10.792 16.211 1.00 92.31 86 ARG A CA 1
ATOM 711 C C . ARG A 1 86 ? -3.513 -10.865 16.495 1.00 92.31 86 ARG A C 1
ATOM 713 O O . ARG A 1 86 ? -4.265 -11.501 15.752 1.00 92.31 86 ARG A O 1
ATOM 720 N N . THR A 1 87 ? -3.931 -10.205 17.569 1.00 89.75 87 THR A N 1
ATOM 721 C CA . THR A 1 87 ? -5.269 -10.345 18.162 1.00 89.75 87 THR A CA 1
ATOM 722 C C . THR A 1 87 ? -6.173 -9.137 17.945 1.00 89.75 87 THR A C 1
ATOM 724 O O . THR A 1 87 ? -7.277 -9.136 18.466 1.00 89.75 87 THR A O 1
ATOM 727 N N . GLU A 1 88 ? -5.737 -8.091 17.235 1.00 89.19 88 GLU A N 1
ATOM 728 C CA . GLU A 1 88 ? -6.619 -6.953 16.956 1.00 89.19 88 GLU A CA 1
ATOM 729 C C . GLU A 1 88 ? -7.796 -7.399 16.071 1.00 89.19 88 GLU A C 1
ATOM 731 O O . GLU A 1 88 ? -7.583 -7.989 15.002 1.00 89.19 88 GLU A O 1
ATOM 736 N N . ASP A 1 89 ? -9.017 -7.096 16.520 1.00 87.50 89 ASP A N 1
ATOM 737 C CA . ASP A 1 89 ? -10.265 -7.598 15.932 1.00 87.50 89 ASP A CA 1
ATOM 738 C C . ASP A 1 89 ? -10.767 -6.733 14.768 1.00 87.50 89 ASP A C 1
ATOM 740 O O . ASP A 1 89 ? -11.387 -7.232 13.824 1.00 87.50 89 ASP A O 1
ATOM 744 N N . ILE A 1 90 ? -10.503 -5.423 14.807 1.00 97.00 90 ILE A N 1
ATOM 745 C CA . ILE A 1 90 ? -11.050 -4.491 13.818 1.00 97.00 90 ILE A CA 1
ATOM 746 C C . ILE A 1 90 ? -10.113 -4.400 12.621 1.00 97.00 90 ILE A C 1
ATOM 748 O O . ILE A 1 90 ? -9.007 -3.868 12.696 1.00 97.00 90 ILE A O 1
ATOM 752 N N . ARG A 1 91 ? -10.585 -4.885 11.475 1.00 98.00 91 ARG A N 1
ATOM 753 C CA . ARG A 1 91 ? -9.855 -4.842 10.206 1.00 98.00 91 ARG A CA 1
ATOM 754 C C . ARG A 1 91 ? -10.175 -3.568 9.445 1.00 98.00 91 ARG A C 1
ATOM 756 O O . ARG A 1 91 ? -11.332 -3.314 9.108 1.00 98.00 91 ARG A O 1
ATOM 763 N N . LEU A 1 92 ? -9.141 -2.799 9.135 1.00 98.69 92 LEU A N 1
ATOM 764 C CA . LEU A 1 92 ? -9.242 -1.537 8.419 1.00 98.69 92 LEU A CA 1
ATOM 765 C C . LEU A 1 92 ? -8.618 -1.631 7.028 1.00 98.69 92 LEU A C 1
ATOM 767 O O . LEU A 1 92 ? -7.593 -2.286 6.822 1.00 98.69 92 LEU A O 1
ATOM 771 N N . GLY A 1 93 ? -9.237 -0.935 6.081 1.00 98.31 93 GLY A N 1
ATOM 772 C CA . GLY A 1 93 ? -8.639 -0.593 4.800 1.00 98.31 93 GLY A CA 1
ATOM 773 C C . GLY A 1 93 ? -8.093 0.824 4.846 1.00 98.31 93 GLY A C 1
ATOM 774 O O . GLY A 1 93 ? -8.699 1.704 5.448 1.00 98.31 93 GLY A O 1
ATOM 775 N N . TYR A 1 94 ? -6.964 1.050 4.196 1.00 97.75 94 TYR A N 1
ATOM 776 C CA . TYR A 1 94 ? -6.367 2.359 4.010 1.00 97.75 94 TYR A CA 1
ATOM 777 C C . TYR A 1 94 ? -6.315 2.649 2.513 1.00 97.75 94 TYR A C 1
ATOM 779 O O . TYR A 1 94 ? -5.712 1.888 1.754 1.00 97.75 94 TYR A O 1
ATOM 787 N N . ILE A 1 95 ? -6.969 3.726 2.080 1.00 95.62 95 ILE A N 1
ATOM 788 C CA . ILE A 1 95 ? -7.033 4.116 0.669 1.00 95.62 95 ILE A CA 1
ATOM 789 C C . ILE A 1 95 ? -6.559 5.547 0.463 1.00 95.62 95 ILE A C 1
ATOM 791 O O . ILE A 1 95 ? -6.694 6.382 1.357 1.00 95.62 95 ILE A O 1
ATOM 795 N N . GLY A 1 96 ? -6.055 5.840 -0.735 1.00 91.56 96 GLY A N 1
ATOM 796 C CA . GLY A 1 96 ? -5.421 7.120 -1.034 1.00 91.56 96 GLY A CA 1
ATOM 797 C C . GLY A 1 96 ? -3.899 7.044 -0.965 1.00 91.56 96 GLY A C 1
ATOM 798 O O . GLY A 1 96 ? -3.321 5.962 -1.021 1.00 91.56 96 GLY A O 1
ATOM 799 N N . VAL A 1 97 ? -3.242 8.204 -0.936 1.00 89.56 97 VAL A N 1
ATOM 800 C CA . VAL A 1 97 ? -1.771 8.274 -1.013 1.00 89.56 97 VAL A CA 1
ATOM 801 C C . VAL A 1 97 ? -1.112 7.679 0.241 1.00 89.56 97 VAL A C 1
ATOM 803 O O . VAL A 1 97 ? -1.748 7.653 1.290 1.00 89.56 97 VAL A O 1
ATOM 806 N N . PRO A 1 98 ? 0.144 7.204 0.171 1.00 91.44 98 PRO A N 1
ATOM 807 C CA . PRO A 1 98 ? 0.874 6.750 1.354 1.00 91.44 98 PRO A CA 1
ATOM 808 C C . PRO A 1 98 ? 0.887 7.806 2.480 1.00 91.44 98 PRO A C 1
ATOM 810 O O . PRO A 1 98 ? 1.046 8.993 2.183 1.00 91.44 98 PRO A O 1
ATOM 813 N N . PRO A 1 99 ? 0.726 7.415 3.760 1.00 89.44 99 PRO A N 1
ATOM 814 C CA . PRO A 1 99 ? 0.670 8.371 4.857 1.00 89.44 99 PRO A CA 1
ATOM 815 C C . PRO A 1 99 ? 2.014 9.064 5.057 1.00 89.44 99 PRO A C 1
ATOM 817 O O . PRO A 1 99 ? 3.049 8.416 5.173 1.00 89.44 99 PRO A O 1
ATOM 820 N N . ILE A 1 100 ? 1.976 10.387 5.213 1.00 87.88 100 ILE A N 1
ATOM 821 C CA . ILE A 1 100 ? 3.123 11.175 5.701 1.00 87.88 100 ILE A CA 1
ATOM 822 C C . ILE A 1 100 ? 3.178 11.224 7.240 1.00 87.88 100 ILE A C 1
ATOM 824 O O . ILE A 1 100 ? 4.156 11.701 7.815 1.00 87.88 100 ILE A O 1
ATOM 828 N N . MET A 1 101 ? 2.118 10.744 7.904 1.00 87.62 101 MET A N 1
ATOM 829 C CA . MET A 1 101 ? 2.022 10.607 9.359 1.00 87.62 101 MET A CA 1
ATOM 830 C C . MET A 1 101 ? 2.401 9.185 9.767 1.00 87.62 101 MET A C 1
ATOM 832 O O . MET A 1 101 ? 1.579 8.270 9.692 1.00 87.62 101 MET A O 1
ATOM 836 N N . GLY A 1 102 ? 3.662 8.995 10.153 1.00 77.62 102 GLY A N 1
ATOM 837 C CA . GLY A 1 102 ? 4.249 7.661 10.331 1.00 77.62 102 GLY A CA 1
ATOM 838 C C . GLY A 1 102 ? 3.674 6.855 11.501 1.00 77.62 102 GLY A C 1
ATOM 839 O O . GLY A 1 102 ? 3.744 5.629 11.494 1.00 77.62 102 GLY A O 1
ATOM 840 N N . ASP A 1 103 ? 3.067 7.507 12.497 1.00 93.50 103 ASP A N 1
ATOM 841 C CA . ASP A 1 103 ? 2.540 6.852 13.698 1.00 93.50 103 ASP A CA 1
ATOM 842 C C . ASP A 1 103 ? 1.109 6.307 13.543 1.00 93.50 103 ASP A C 1
ATOM 844 O O . ASP A 1 103 ? 0.636 5.620 14.447 1.00 93.50 103 ASP A O 1
ATOM 848 N N . ILE A 1 104 ? 0.429 6.526 12.406 1.00 95.81 104 ILE A N 1
ATOM 849 C CA . ILE A 1 104 ? -0.981 6.129 12.230 1.00 95.81 104 ILE A CA 1
ATOM 850 C C . ILE A 1 104 ? -1.229 4.628 12.409 1.00 95.81 104 ILE A C 1
ATOM 852 O O . ILE A 1 104 ? -2.194 4.237 13.064 1.00 95.81 104 ILE A O 1
ATOM 856 N N . TYR A 1 105 ? -0.353 3.781 11.866 1.00 96.31 105 TYR A N 1
ATOM 857 C CA . TYR A 1 105 ? -0.506 2.328 11.952 1.00 96.31 105 TYR A CA 1
ATOM 858 C C . TYR A 1 105 ? -0.384 1.844 13.391 1.00 96.31 105 TYR A C 1
ATOM 860 O O . TYR A 1 105 ? -1.259 1.138 13.884 1.00 96.31 105 TYR A O 1
ATOM 868 N N . ARG A 1 106 ? 0.671 2.287 14.082 1.00 95.81 106 ARG A N 1
ATOM 869 C CA . ARG A 1 106 ? 0.894 1.962 15.490 1.00 95.81 106 ARG A CA 1
ATOM 870 C C . ARG A 1 106 ? -0.258 2.465 16.360 1.00 95.81 106 ARG A C 1
ATOM 872 O O . ARG A 1 106 ? -0.749 1.728 17.206 1.00 95.81 106 ARG A O 1
ATOM 879 N N . TYR A 1 107 ? -0.701 3.699 16.132 1.00 97.12 107 TYR A N 1
ATOM 880 C CA . TYR A 1 107 ? -1.775 4.322 16.896 1.00 97.12 107 TYR A CA 1
ATOM 881 C C . TYR A 1 107 ? -3.091 3.533 16.805 1.00 97.12 107 TYR A C 1
ATOM 883 O O . TYR A 1 107 ? -3.779 3.377 17.816 1.00 97.12 107 TYR A O 1
ATOM 891 N N . LEU A 1 108 ? -3.425 3.017 15.616 1.00 97.19 108 LEU A N 1
ATOM 892 C CA . LEU A 1 108 ? -4.581 2.144 15.389 1.00 97.19 108 LEU A CA 1
ATOM 893 C C . LEU A 1 108 ? -4.424 0.783 16.081 1.00 97.19 108 LEU A C 1
ATOM 895 O O . LEU A 1 108 ? -5.358 0.338 16.752 1.00 97.19 108 LEU A O 1
ATOM 899 N N . GLU A 1 109 ? -3.252 0.150 15.953 1.00 96.31 109 GLU A N 1
ATOM 900 C CA . GLU A 1 109 ? -2.975 -1.168 16.549 1.00 96.31 109 GLU A CA 1
ATOM 901 C C . GLU A 1 109 ? -3.104 -1.125 18.078 1.00 96.31 109 GLU A C 1
ATOM 903 O O . GLU A 1 109 ? -3.763 -1.982 18.666 1.00 96.31 109 GLU A O 1
ATOM 908 N N . GLU A 1 110 ? -2.612 -0.059 18.720 1.00 95.94 110 GLU A N 1
ATOM 909 C CA . GLU A 1 110 ? -2.769 0.183 20.166 1.00 95.94 110 GLU A CA 1
ATOM 910 C C . GLU A 1 110 ? -4.244 0.299 20.617 1.00 95.94 110 GLU A C 1
ATOM 912 O O . GLU A 1 110 ? -4.538 0.180 21.805 1.00 95.94 110 GLU A O 1
ATOM 917 N N . ARG A 1 111 ? -5.188 0.496 19.685 1.00 96.38 111 ARG A N 1
ATOM 918 C CA . ARG A 1 111 ? -6.638 0.607 19.941 1.00 96.38 111 ARG A CA 1
ATOM 919 C C . ARG A 1 111 ? -7.427 -0.634 19.527 1.00 96.38 111 ARG A C 1
ATOM 921 O O . ARG A 1 111 ? -8.660 -0.628 19.577 1.00 96.38 111 ARG A O 1
ATOM 928 N N . GLY A 1 112 ? -6.737 -1.708 19.146 1.00 96.06 112 GLY A N 1
ATOM 929 C CA . GLY A 1 112 ? -7.364 -2.955 18.711 1.00 96.06 112 GLY A CA 1
ATOM 930 C C . GLY A 1 112 ? -7.885 -2.910 17.274 1.00 96.06 112 GLY A C 1
ATOM 931 O O . GLY A 1 112 ? -8.758 -3.705 16.919 1.00 96.06 112 GLY A O 1
ATOM 932 N N . ALA A 1 113 ? -7.356 -2.008 16.441 1.00 97.50 113 ALA A N 1
ATOM 933 C CA . ALA A 1 113 ? -7.647 -1.955 15.015 1.00 97.50 113 ALA A CA 1
ATOM 934 C C . ALA A 1 113 ? -6.371 -2.096 14.179 1.00 97.50 113 ALA A C 1
ATOM 936 O O . ALA A 1 113 ? -5.336 -1.536 14.508 1.00 97.50 113 ALA A O 1
ATOM 937 N N . ARG A 1 114 ? -6.430 -2.812 13.057 1.00 96.69 114 ARG A N 1
ATOM 938 C CA . ARG A 1 114 ? -5.263 -3.061 12.204 1.00 96.69 114 ARG A CA 1
ATOM 939 C C . ARG A 1 114 ? -5.585 -2.779 10.749 1.00 96.69 114 ARG A C 1
ATOM 941 O O . ARG A 1 114 ? -6.586 -3.261 10.220 1.00 96.69 114 ARG A O 1
ATOM 948 N N . VAL A 1 115 ? -4.705 -2.037 10.082 1.00 98.06 115 VAL A N 1
ATOM 949 C CA . VAL A 1 115 ? -4.773 -1.872 8.627 1.00 98.06 115 VAL A CA 1
ATOM 950 C C . VAL A 1 115 ? -4.281 -3.157 7.970 1.00 98.06 115 VAL A C 1
ATOM 952 O O . VAL A 1 115 ? -3.117 -3.519 8.103 1.00 98.06 115 VAL A O 1
ATOM 955 N N . VAL A 1 116 ? -5.175 -3.850 7.266 1.00 98.25 116 VAL A N 1
ATOM 956 C CA . VAL A 1 116 ? -4.883 -5.120 6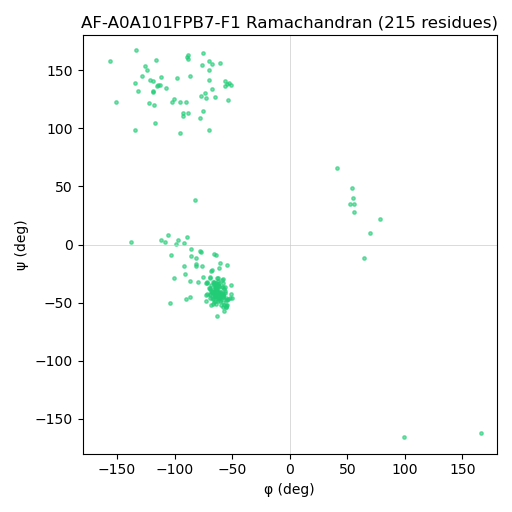.571 1.00 98.25 116 VAL A CA 1
ATOM 957 C C . VAL A 1 116 ? -4.920 -4.986 5.047 1.00 98.25 116 VAL A C 1
ATOM 959 O O . VAL A 1 116 ? -4.792 -5.973 4.322 1.00 98.25 116 VAL A O 1
ATOM 962 N N . PHE A 1 117 ? -5.130 -3.768 4.553 1.00 98.38 117 PHE A N 1
ATOM 963 C CA . PHE A 1 117 ? -5.166 -3.429 3.138 1.00 98.38 117 PHE A CA 1
ATOM 964 C C . PHE A 1 117 ? -4.710 -1.985 2.951 1.00 98.38 117 PHE A C 1
ATOM 966 O O . PHE A 1 117 ? -5.316 -1.081 3.519 1.00 98.38 117 PHE A O 1
ATOM 973 N N . ASN A 1 118 ? -3.671 -1.784 2.146 1.00 97.62 118 ASN A N 1
ATOM 974 C CA . ASN A 1 118 ? -3.152 -0.477 1.760 1.00 97.62 118 ASN A CA 1
ATOM 975 C C . ASN A 1 118 ? -3.301 -0.326 0.240 1.00 97.62 118 ASN A C 1
ATOM 977 O O . ASN A 1 118 ? -2.561 -0.955 -0.507 1.00 97.62 118 ASN A O 1
ATOM 981 N N . GLU A 1 119 ? -4.272 0.448 -0.241 1.00 96.31 119 GLU A N 1
ATOM 982 C CA . GLU A 1 119 ? -4.665 0.441 -1.657 1.00 96.31 119 GLU A CA 1
ATOM 983 C C . GLU A 1 119 ? -3.553 0.907 -2.601 1.00 96.31 119 GLU A C 1
ATOM 985 O O . GLU A 1 119 ? -3.109 0.131 -3.445 1.00 96.31 119 GLU A O 1
ATOM 990 N N . THR A 1 120 ? -3.085 2.150 -2.475 1.00 94.38 120 THR A N 1
ATOM 991 C CA . THR A 1 120 ? -2.075 2.695 -3.397 1.00 94.38 120 THR A CA 1
ATOM 992 C C . THR A 1 120 ? -0.724 1.995 -3.219 1.00 94.38 120 THR A C 1
ATOM 994 O O . THR A 1 120 ? -0.064 1.662 -4.200 1.00 94.38 120 THR A O 1
ATOM 997 N N . GLN A 1 121 ? -0.335 1.706 -1.979 1.00 95.44 121 GLN A N 1
ATOM 998 C CA . GLN A 1 121 ? 0.911 1.017 -1.651 1.00 95.44 121 GLN A CA 1
ATOM 999 C C . GLN A 1 121 ? 0.937 -0.383 -2.263 1.00 95.44 121 GLN A C 1
ATOM 1001 O O . GLN A 1 121 ? 1.901 -0.745 -2.935 1.00 95.44 121 GLN A O 1
ATOM 1006 N N . ARG A 1 122 ? -0.157 -1.145 -2.129 1.00 96.56 122 ARG A N 1
ATOM 1007 C CA . ARG A 1 122 ? -0.298 -2.449 -2.777 1.00 96.56 122 ARG A CA 1
ATOM 1008 C C . ARG A 1 122 ? -0.122 -2.341 -4.286 1.00 96.56 122 ARG A C 1
ATOM 1010 O O . ARG A 1 122 ? 0.474 -3.234 -4.868 1.00 96.56 122 ARG A O 1
ATOM 1017 N N . GLN A 1 123 ? -0.591 -1.274 -4.931 1.00 95.75 123 GLN A N 1
ATOM 1018 C CA . GLN A 1 123 ? -0.380 -1.104 -6.369 1.00 95.75 123 GLN A CA 1
ATOM 1019 C C . GLN A 1 123 ? 1.106 -0.907 -6.720 1.00 95.75 123 GLN A C 1
ATOM 1021 O O . GLN A 1 123 ? 1.533 -1.402 -7.762 1.00 95.75 123 GLN A O 1
ATOM 1026 N N . PHE A 1 124 ? 1.920 -0.270 -5.868 1.00 95.44 124 PHE A N 1
ATOM 1027 C CA . PHE A 1 124 ? 3.367 -0.118 -6.109 1.00 95.44 124 PHE A CA 1
ATOM 1028 C C . PHE A 1 124 ? 4.108 -1.460 -6.144 1.00 95.44 124 PHE A C 1
ATOM 1030 O O . PHE A 1 124 ? 5.073 -1.604 -6.893 1.00 95.44 124 PHE A O 1
ATOM 1037 N N . SER A 1 125 ? 3.617 -2.478 -5.429 1.00 95.56 125 SER A N 1
ATOM 1038 C CA . SER A 1 125 ? 4.160 -3.839 -5.527 1.00 95.56 125 SER A CA 1
ATOM 1039 C C . SER A 1 125 ? 3.727 -4.598 -6.782 1.00 95.56 125 SER A C 1
ATOM 1041 O O . SER A 1 125 ? 4.258 -5.677 -7.037 1.00 95.56 125 SER A O 1
ATOM 1043 N N . MET A 1 126 ? 2.815 -4.036 -7.588 1.00 95.31 126 MET A N 1
ATOM 1044 C CA . MET A 1 126 ? 2.247 -4.638 -8.803 1.00 95.31 126 MET A CA 1
ATOM 1045 C C . MET A 1 126 ? 1.942 -6.134 -8.602 1.00 95.31 126 MET A C 1
ATOM 1047 O O . MET A 1 126 ? 2.589 -6.994 -9.206 1.00 95.31 126 MET A O 1
ATOM 1051 N N . PRO A 1 127 ? 0.982 -6.475 -7.722 1.00 92.81 127 PRO A N 1
ATOM 1052 C CA . PRO A 1 127 ? 0.857 -7.795 -7.117 1.00 92.81 127 PRO A CA 1
ATOM 1053 C C . PRO A 1 127 ? 0.135 -8.801 -8.030 1.00 92.81 127 PRO A C 1
ATOM 1055 O O . PRO A 1 127 ? -0.658 -9.615 -7.558 1.00 92.81 127 PRO A O 1
ATOM 1058 N N . PHE A 1 128 ? 0.397 -8.750 -9.333 1.00 91.50 128 PHE A N 1
ATOM 1059 C CA . PHE A 1 128 ? -0.290 -9.534 -10.352 1.00 91.50 128 PHE A CA 1
ATOM 1060 C C . PHE A 1 128 ? 0.702 -10.438 -11.079 1.00 91.50 128 PHE A C 1
ATOM 1062 O O . PHE A 1 128 ? 1.756 -9.984 -11.528 1.00 91.50 128 PHE A O 1
ATOM 1069 N N . ASP A 1 129 ? 0.357 -11.714 -11.216 1.00 90.12 129 ASP A N 1
ATOM 1070 C CA . ASP A 1 129 ? 1.111 -12.637 -12.058 1.00 90.12 129 ASP A CA 1
ATOM 1071 C C . ASP A 1 129 ? 0.734 -12.391 -13.520 1.00 90.12 129 ASP A C 1
ATOM 1073 O O . ASP A 1 129 ? -0.388 -12.650 -13.946 1.00 90.12 129 ASP A O 1
ATOM 1077 N N . THR A 1 130 ? 1.670 -11.811 -14.267 1.00 93.69 130 THR A N 1
ATOM 1078 C CA . THR A 1 130 ? 1.486 -11.375 -15.656 1.00 93.69 130 THR A CA 1
ATOM 1079 C C . THR A 1 130 ? 2.678 -11.812 -16.493 1.00 93.69 130 THR A C 1
ATOM 1081 O O . THR A 1 130 ? 3.826 -11.727 -16.043 1.00 93.69 130 THR A O 1
ATOM 1084 N N . GLU A 1 131 ? 2.408 -12.282 -17.710 1.00 84.56 131 GLU A N 1
ATOM 1085 C CA . GLU A 1 131 ? 3.435 -12.819 -18.610 1.00 84.56 131 GLU A CA 1
ATOM 1086 C C . GLU A 1 131 ? 4.346 -11.725 -19.179 1.00 84.56 131 GLU A C 1
ATOM 1088 O O . GLU A 1 131 ? 5.544 -11.946 -19.369 1.00 84.56 131 GLU A O 1
ATOM 1093 N N . ASP A 1 132 ? 3.804 -10.525 -19.401 1.00 88.81 132 ASP A N 1
ATOM 1094 C CA . ASP A 1 132 ? 4.539 -9.407 -19.977 1.00 88.81 132 ASP A CA 1
ATOM 1095 C C . ASP A 1 132 ? 4.333 -8.088 -19.218 1.00 88.81 132 ASP A C 1
ATOM 1097 O O . ASP A 1 132 ? 3.488 -7.943 -18.331 1.00 88.81 132 ASP A O 1
ATOM 1101 N N . LEU A 1 133 ? 5.185 -7.117 -19.547 1.00 93.12 133 LEU A N 1
ATOM 1102 C CA . LEU A 1 133 ? 5.191 -5.802 -18.915 1.00 93.12 133 LEU A CA 1
ATOM 1103 C C . LEU A 1 133 ? 3.949 -4.972 -19.285 1.00 93.12 133 LEU A C 1
ATOM 1105 O O . LEU A 1 133 ? 3.520 -4.132 -18.499 1.00 93.12 133 LEU A O 1
ATOM 1109 N N . VAL A 1 134 ? 3.367 -5.190 -20.467 1.00 94.62 134 VAL A N 1
ATOM 1110 C CA . VAL A 1 134 ? 2.182 -4.458 -20.928 1.00 94.62 134 VAL A CA 1
ATOM 1111 C C . VAL A 1 134 ? 0.991 -4.827 -20.052 1.00 94.62 134 VAL A C 1
ATOM 1113 O O . VAL A 1 134 ? 0.350 -3.931 -19.509 1.00 94.62 134 VAL A O 1
ATOM 1116 N N . GLU A 1 135 ? 0.730 -6.118 -19.860 1.00 94.44 135 GLU A N 1
ATOM 1117 C CA . GLU A 1 135 ? -0.345 -6.606 -18.996 1.00 94.44 135 GLU A CA 1
ATOM 1118 C C . GLU A 1 135 ? -0.120 -6.208 -17.533 1.00 94.44 135 GLU A C 1
ATOM 1120 O O . GLU A 1 135 ? -1.055 -5.754 -16.876 1.00 94.44 135 GLU A O 1
ATOM 1125 N N . GLN A 1 136 ? 1.124 -6.242 -17.040 1.00 94.69 136 GLN A N 1
ATOM 1126 C CA . GLN A 1 136 ? 1.448 -5.760 -15.692 1.00 94.69 136 GLN A CA 1
ATOM 1127 C C . GLN A 1 136 ? 0.984 -4.311 -15.460 1.00 94.69 136 GLN A C 1
ATOM 1129 O O . GLN A 1 136 ? 0.324 -4.017 -14.462 1.00 94.69 136 GLN A O 1
ATOM 1134 N N . TYR A 1 137 ? 1.273 -3.408 -16.402 1.00 93.75 137 TYR A N 1
ATOM 1135 C CA . TYR A 1 137 ? 0.829 -2.011 -16.335 1.00 93.75 137 TYR A CA 1
ATOM 1136 C C . TYR A 1 137 ? -0.656 -1.817 -16.675 1.00 93.75 137 TYR A C 1
ATOM 1138 O O . TYR A 1 137 ? -1.224 -0.787 -16.312 1.00 93.75 137 TYR A O 1
ATOM 1146 N N . ARG A 1 138 ? -1.304 -2.779 -17.346 1.00 92.38 138 ARG A N 1
ATOM 1147 C CA . ARG A 1 138 ? -2.766 -2.783 -17.519 1.00 92.38 138 ARG A CA 1
ATOM 1148 C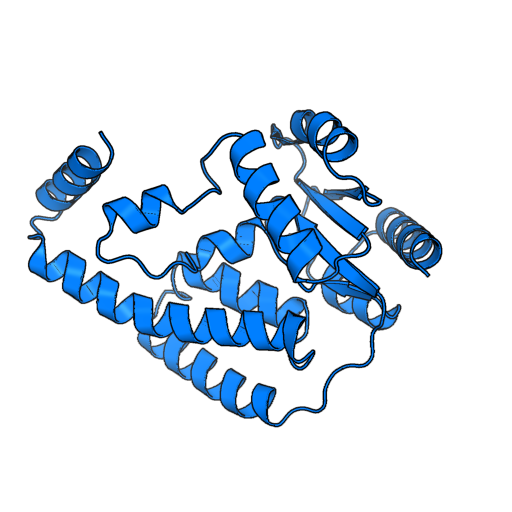 C . ARG A 1 138 ? -3.502 -3.124 -16.226 1.00 92.38 138 ARG A C 1
ATOM 1150 O O . ARG A 1 138 ? -4.591 -2.607 -16.000 1.00 92.38 138 ARG A O 1
ATOM 1157 N N . CYS A 1 139 ? -2.917 -3.970 -15.381 1.00 92.75 139 CYS A N 1
ATOM 1158 C CA . CYS A 1 139 ? -3.477 -4.315 -14.073 1.00 92.75 139 CYS A CA 1
ATOM 1159 C C . CYS A 1 139 ? -3.175 -3.272 -12.983 1.00 92.75 139 CYS A C 1
ATOM 1161 O O . CYS A 1 139 ? -3.850 -3.257 -11.958 1.00 92.75 139 CYS A O 1
ATOM 1163 N N . TYR A 1 140 ? -2.180 -2.404 -13.184 1.00 91.81 140 TYR A N 1
ATOM 1164 C CA . TYR A 1 140 ? -1.800 -1.346 -12.243 1.00 91.81 140 TYR A CA 1
ATOM 1165 C C . TYR A 1 140 ? -2.879 -0.251 -12.189 1.00 91.81 140 TYR A C 1
ATOM 1167 O O . TYR A 1 140 ? -2.928 0.624 -13.052 1.00 91.81 140 TYR A O 1
ATOM 1175 N N . THR A 1 141 ? -3.761 -0.296 -11.183 1.00 87.88 141 THR A N 1
ATOM 1176 C CA . THR A 1 141 ? -4.972 0.552 -11.126 1.00 87.88 141 THR A CA 1
ATOM 1177 C C . THR A 1 141 ? -4.720 1.973 -10.620 1.00 87.88 141 THR A C 1
ATOM 1179 O O . THR A 1 141 ? -5.548 2.853 -10.844 1.00 87.88 141 THR A O 1
ATOM 1182 N N . TYR A 1 142 ? -3.579 2.229 -9.970 1.00 86.94 142 TYR A N 1
ATOM 1183 C CA . TYR A 1 142 ? -3.221 3.536 -9.403 1.00 86.94 142 TYR A CA 1
ATOM 1184 C C . TYR A 1 142 ? -3.375 4.741 -10.363 1.00 86.94 142 TYR A C 1
ATOM 1186 O O . TYR A 1 142 ? -3.934 5.754 -9.935 1.00 86.94 142 TYR A O 1
ATOM 1194 N N . PRO A 1 143 ? -2.913 4.685 -11.633 1.00 86.69 143 PRO A N 1
ATOM 1195 C CA . PRO A 1 143 ? -3.076 5.782 -12.590 1.00 86.69 143 PRO A CA 1
ATOM 1196 C C . PRO A 1 143 ? -4.478 5.875 -13.210 1.00 86.69 143 PRO A C 1
ATOM 1198 O O . PRO A 1 143 ? -4.729 6.792 -13.992 1.00 86.69 143 PRO A O 1
ATOM 1201 N N . TYR A 1 144 ? -5.374 4.921 -12.944 1.00 86.31 144 TYR A N 1
ATOM 1202 C CA . TYR A 1 144 ? -6.701 4.888 -13.557 1.00 86.31 144 TYR A CA 1
ATOM 1203 C C . TYR A 1 144 ? -7.716 5.691 -12.746 1.00 86.31 144 TYR A C 1
ATOM 1205 O O . TYR A 1 144 ? -7.510 6.030 -11.581 1.00 86.31 144 TYR A O 1
ATOM 1213 N N . GLY A 1 145 ? -8.839 6.010 -13.393 1.00 87.06 145 GLY A N 1
ATOM 1214 C CA . GLY A 1 145 ? -9.924 6.750 -12.761 1.00 87.06 145 GLY A CA 1
ATOM 1215 C C . GLY A 1 145 ? -10.510 6.019 -11.550 1.00 87.06 145 GLY A C 1
ATOM 1216 O O . GLY A 1 145 ? -10.460 4.791 -11.452 1.00 87.06 145 GLY A O 1
ATOM 1217 N N . ILE A 1 146 ? -11.128 6.789 -10.654 1.00 87.56 146 ILE A N 1
ATOM 1218 C CA . ILE A 1 146 ? -11.647 6.315 -9.365 1.00 87.56 146 ILE A CA 1
ATOM 1219 C C . ILE A 1 146 ? -12.549 5.076 -9.459 1.00 87.56 146 ILE A C 1
ATOM 1221 O O . ILE A 1 146 ? -12.483 4.220 -8.586 1.00 87.56 146 ILE A O 1
ATOM 1225 N N . PHE A 1 147 ? -13.350 4.925 -10.518 1.00 89.69 147 PHE A N 1
ATOM 1226 C CA . PHE A 1 147 ? -14.243 3.770 -10.664 1.00 89.69 147 PHE A CA 1
ATOM 1227 C C . PHE A 1 147 ? -13.486 2.440 -10.802 1.00 89.69 147 PHE A C 1
ATOM 1229 O O . PHE A 1 147 ? -13.848 1.481 -10.129 1.00 89.69 147 PHE A O 1
ATOM 1236 N N . TYR A 1 148 ? -12.385 2.404 -11.561 1.00 89.81 148 TYR A N 1
ATOM 1237 C CA . TYR A 1 148 ? -11.537 1.208 -11.670 1.00 89.81 148 TYR A CA 1
ATOM 1238 C C . TYR A 1 148 ? -10.848 0.873 -10.345 1.00 89.81 148 TYR A C 1
ATOM 1240 O O . TYR A 1 148 ? -10.718 -0.292 -9.976 1.00 89.81 148 TYR A O 1
ATOM 1248 N N . ARG A 1 149 ? -10.420 1.902 -9.603 1.00 92.62 149 ARG A N 1
ATOM 1249 C CA . ARG A 1 149 ? -9.843 1.728 -8.264 1.00 92.62 149 ARG A CA 1
ATOM 1250 C C . ARG A 1 149 ? -10.887 1.176 -7.291 1.00 92.62 149 ARG A C 1
ATOM 1252 O O . ARG A 1 149 ? -10.593 0.240 -6.556 1.00 92.62 149 ARG A O 1
ATOM 1259 N N . LEU A 1 150 ? -12.112 1.705 -7.324 1.00 93.50 150 LEU A N 1
ATOM 1260 C CA . LEU A 1 150 ? -13.216 1.267 -6.466 1.00 93.50 150 LEU A CA 1
ATOM 1261 C C . LEU A 1 150 ? -13.600 -0.197 -6.700 1.00 93.50 150 LEU A C 1
ATOM 1263 O O . LEU A 1 150 ? -13.882 -0.885 -5.728 1.00 93.50 150 LEU A O 1
ATOM 1267 N N . GLU A 1 151 ? -13.545 -0.701 -7.933 1.00 93.88 151 GLU A N 1
ATOM 1268 C CA . GLU A 1 151 ? -13.783 -2.126 -8.210 1.00 93.88 151 GLU A CA 1
ATOM 1269 C C . GLU A 1 151 ? -12.764 -3.050 -7.512 1.00 93.88 151 GLU A C 1
ATOM 1271 O O . GLU A 1 151 ? -13.141 -4.089 -6.965 1.00 93.88 151 GLU A O 1
ATOM 1276 N N . ASP A 1 152 ? -11.472 -2.688 -7.497 1.00 95.06 152 ASP A N 1
ATOM 1277 C CA . ASP A 1 152 ? -10.446 -3.436 -6.747 1.00 95.06 152 ASP A CA 1
ATOM 1278 C C . ASP A 1 152 ? -10.631 -3.272 -5.233 1.00 95.06 152 ASP A C 1
ATOM 1280 O O . ASP A 1 152 ? -10.583 -4.263 -4.506 1.00 95.06 152 ASP A O 1
ATOM 1284 N N . ILE A 1 153 ? -10.911 -2.051 -4.766 1.00 96.50 153 ILE A N 1
ATOM 1285 C CA . ILE A 1 153 ? -11.134 -1.753 -3.345 1.00 96.50 153 ILE A CA 1
ATOM 1286 C C . ILE A 1 153 ? -12.313 -2.560 -2.791 1.00 96.50 153 ILE A C 1
ATOM 1288 O O . ILE A 1 153 ? -12.180 -3.164 -1.732 1.00 96.50 153 ILE A O 1
ATOM 1292 N N . GLU A 1 154 ? -13.451 -2.605 -3.484 1.00 97.19 154 GLU A N 1
ATOM 1293 C CA . GLU A 1 154 ? -14.635 -3.344 -3.030 1.00 97.19 154 GLU A CA 1
ATOM 1294 C C . GLU A 1 154 ? -14.371 -4.844 -2.923 1.00 97.19 154 GLU A C 1
ATOM 1296 O O . GLU A 1 154 ? -14.687 -5.458 -1.903 1.00 97.19 154 GLU A O 1
ATOM 1301 N N . ARG A 1 155 ? -13.708 -5.420 -3.931 1.00 96.62 155 ARG A N 1
ATOM 1302 C CA . ARG A 1 155 ? -13.306 -6.827 -3.902 1.00 96.62 155 ARG A CA 1
ATOM 1303 C C . ARG A 1 155 ? -12.379 -7.123 -2.724 1.00 96.62 155 ARG A C 1
ATOM 1305 O O . ARG A 1 155 ? -12.535 -8.146 -2.060 1.00 96.62 155 ARG A O 1
ATOM 1312 N N . GLU A 1 156 ? -11.403 -6.257 -2.462 1.00 97.62 156 GLU A N 1
ATOM 1313 C CA . GLU A 1 156 ? -10.450 -6.465 -1.369 1.00 97.62 156 GLU A CA 1
ATOM 1314 C C . GLU A 1 156 ? -11.069 -6.185 0.012 1.00 97.62 156 GLU A C 1
ATOM 1316 O O . GLU A 1 156 ? -10.688 -6.846 0.978 1.00 97.62 156 GLU A O 1
ATOM 1321 N N . ILE A 1 157 ? -12.074 -5.306 0.110 1.00 98.31 157 ILE A N 1
ATOM 1322 C CA . ILE A 1 157 ? -12.896 -5.126 1.319 1.00 98.31 157 ILE A CA 1
ATOM 1323 C C . ILE A 1 157 ? -13.599 -6.429 1.689 1.00 98.31 157 ILE A C 1
ATOM 1325 O O . ILE A 1 157 ? -13.468 -6.887 2.826 1.00 98.31 157 ILE A O 1
ATOM 1329 N N . GLU A 1 158 ? -14.299 -7.042 0.733 1.00 97.88 158 GLU A N 1
ATOM 1330 C CA . GLU A 1 158 ? -15.012 -8.303 0.953 1.00 97.88 158 GLU A CA 1
ATOM 1331 C C . GLU A 1 158 ? -14.035 -9.434 1.284 1.00 97.88 158 GLU A C 1
ATOM 1333 O O . GLU A 1 158 ? -14.159 -10.096 2.315 1.00 97.88 158 GLU A O 1
ATOM 1338 N N . ARG A 1 159 ? -13.002 -9.609 0.453 1.00 97.81 159 ARG A N 1
ATOM 1339 C CA . ARG A 1 159 ? -12.008 -10.683 0.590 1.00 97.81 159 ARG A CA 1
ATOM 1340 C C . ARG A 1 159 ? -11.282 -10.662 1.934 1.00 97.81 159 ARG A C 1
ATOM 1342 O O . ARG A 1 159 ? -10.943 -11.722 2.460 1.00 97.81 159 ARG A O 1
ATOM 1349 N N . ARG A 1 160 ? -10.994 -9.471 2.466 1.00 97.69 160 ARG A N 1
ATOM 1350 C CA . ARG A 1 160 ? -10.204 -9.293 3.694 1.00 97.69 160 ARG A CA 1
ATOM 1351 C C . ARG A 1 160 ? -11.065 -9.066 4.933 1.00 97.69 160 ARG A C 1
ATOM 1353 O O . ARG A 1 160 ? -10.495 -8.927 6.016 1.00 97.69 160 ARG A O 1
ATOM 1360 N N . ALA A 1 161 ? -12.393 -9.067 4.791 1.00 96.81 161 ALA A N 1
ATOM 1361 C CA . ALA A 1 161 ? -13.353 -8.758 5.850 1.00 96.81 161 ALA A CA 1
ATOM 1362 C C . ALA A 1 161 ? -13.075 -7.396 6.515 1.00 96.81 161 ALA A C 1
ATOM 1364 O O . ALA A 1 161 ? -12.985 -7.287 7.738 1.00 96.81 161 ALA A O 1
ATOM 1365 N N . ILE A 1 162 ? -12.879 -6.358 5.699 1.00 98.31 162 ILE A N 1
ATOM 1366 C CA . ILE A 1 162 ? -12.624 -4.994 6.178 1.00 98.31 162 ILE A CA 1
ATOM 1367 C C . ILE A 1 162 ? -13.915 -4.408 6.754 1.00 98.31 162 ILE A C 1
ATOM 1369 O O . ILE A 1 162 ? -14.937 -4.356 6.073 1.00 98.31 162 ILE A O 1
ATOM 1373 N N . ARG A 1 163 ? -13.858 -3.931 8.003 1.00 98.00 163 ARG A N 1
ATOM 1374 C CA . ARG A 1 163 ? -15.013 -3.369 8.719 1.00 98.00 163 ARG A CA 1
ATOM 1375 C C . ARG A 1 163 ? -15.156 -1.860 8.524 1.00 98.00 163 ARG A C 1
ATOM 1377 O O . ARG A 1 163 ? -16.264 -1.346 8.602 1.00 98.00 163 ARG A O 1
ATOM 1384 N N . GLY A 1 164 ? -14.062 -1.158 8.237 1.00 98.25 164 GLY A N 1
ATOM 1385 C CA . GLY A 1 164 ? -14.070 0.276 7.957 1.00 98.25 164 GLY A CA 1
ATOM 1386 C C . GLY A 1 164 ? -12.876 0.708 7.115 1.00 98.25 164 GLY A C 1
ATOM 1387 O O . GLY A 1 164 ? -11.853 0.025 7.063 1.00 98.25 164 GLY A O 1
ATOM 1388 N N . VAL A 1 165 ? -13.009 1.844 6.437 1.00 98.44 165 VAL A N 1
ATOM 1389 C CA . VAL A 1 165 ? -11.966 2.395 5.565 1.00 98.44 165 VAL A CA 1
ATOM 1390 C C . VAL A 1 165 ? -11.521 3.764 6.053 1.00 98.44 165 VAL A C 1
ATOM 1392 O O . VAL A 1 165 ? -12.334 4.649 6.311 1.00 98.44 165 VAL A O 1
ATOM 1395 N N . ILE A 1 166 ? -10.209 3.949 6.130 1.00 97.25 166 ILE A N 1
ATOM 1396 C CA . ILE A 1 166 ? -9.566 5.249 6.257 1.00 97.25 166 ILE A CA 1
ATOM 1397 C C . ILE A 1 166 ? -9.237 5.724 4.843 1.00 97.25 166 ILE A C 1
ATOM 1399 O O . ILE A 1 166 ? -8.413 5.125 4.154 1.00 97.25 166 ILE A O 1
ATOM 1403 N N . HIS A 1 167 ? -9.892 6.794 4.406 1.00 95.31 167 HIS A N 1
ATOM 1404 C CA . HIS A 1 167 ? -9.545 7.500 3.181 1.00 95.31 167 HIS A CA 1
ATOM 1405 C C . HIS A 1 167 ? -8.584 8.633 3.526 1.00 95.31 167 HIS A C 1
ATOM 1407 O O . HIS A 1 167 ? -8.965 9.605 4.176 1.00 95.31 167 HIS A O 1
ATOM 1413 N N . TYR A 1 168 ? -7.332 8.503 3.110 1.00 92.06 168 TYR A N 1
ATOM 1414 C CA . TYR A 1 168 ? -6.324 9.523 3.327 1.00 92.06 168 TYR A CA 1
ATOM 1415 C C . TYR A 1 168 ? -6.104 10.370 2.075 1.00 92.06 168 TYR A C 1
ATOM 1417 O O . TYR A 1 168 ? -5.784 9.860 0.998 1.00 92.06 168 TYR A O 1
ATOM 1425 N N . ALA A 1 169 ? -6.231 11.683 2.236 1.00 86.50 169 ALA A N 1
ATOM 1426 C CA . ALA A 1 169 ? -5.894 12.665 1.220 1.00 86.50 169 ALA A CA 1
ATOM 1427 C C . ALA A 1 169 ? -4.781 13.583 1.741 1.00 86.50 169 ALA A C 1
ATOM 1429 O O . ALA A 1 169 ? -4.788 13.986 2.900 1.00 86.50 169 ALA A O 1
ATOM 1430 N N . GLN A 1 170 ? -3.829 13.944 0.886 1.00 77.00 170 GLN A N 1
ATOM 1431 C CA . GLN A 1 170 ? -2.905 15.032 1.196 1.00 77.00 170 GLN A CA 1
ATOM 1432 C C . GLN A 1 170 ? -3.530 16.362 0.756 1.00 77.00 170 GLN A C 1
ATOM 1434 O O . GLN A 1 170 ? -4.236 16.397 -0.262 1.00 77.00 170 GLN A O 1
ATOM 1439 N N . SER A 1 171 ? -3.284 17.443 1.499 1.00 67.81 171 SER A N 1
ATOM 1440 C CA . SER A 1 171 ? -3.748 18.781 1.123 1.00 67.81 171 SER A CA 1
ATOM 1441 C C . SER A 1 171 ? -3.355 19.110 -0.322 1.00 67.81 171 SER A C 1
ATOM 1443 O O . SER A 1 171 ? -2.255 18.790 -0.771 1.00 67.81 171 SER A O 1
ATOM 1445 N N . PHE A 1 172 ? -4.291 19.709 -1.068 1.00 58.88 172 PHE A N 1
ATOM 1446 C CA . PHE A 1 172 ? -4.185 20.026 -2.505 1.00 58.88 172 PHE A CA 1
ATOM 1447 C C . PHE A 1 172 ? -4.202 18.832 -3.478 1.00 58.88 172 PHE A C 1
ATOM 1449 O O . PHE A 1 172 ? -3.995 19.010 -4.680 1.00 58.88 172 PHE A O 1
ATOM 1456 N N . CYS A 1 173 ? -4.510 17.617 -3.018 1.00 60.41 173 CYS A N 1
ATOM 1457 C CA . CYS A 1 173 ? -4.769 16.503 -3.924 1.00 60.41 173 CYS A CA 1
ATOM 1458 C C . CYS A 1 173 ? -6.178 16.624 -4.542 1.00 60.41 173 CYS A C 1
ATOM 1460 O O . CYS A 1 173 ? -7.174 16.696 -3.821 1.00 60.41 173 CYS A O 1
ATOM 1462 N N . TYR A 1 174 ? -6.292 16.560 -5.878 1.00 63.59 174 TYR A N 1
ATOM 1463 C CA . TYR A 1 174 ? -7.583 16.562 -6.603 1.00 63.59 174 TYR A CA 1
ATOM 1464 C C . TYR A 1 174 ? -8.553 15.457 -6.134 1.00 63.59 174 TYR A C 1
ATOM 1466 O O . TYR A 1 174 ? -9.760 15.528 -6.370 1.00 63.59 174 TYR A O 1
ATOM 1474 N N . ARG A 1 175 ? -8.023 14.445 -5.435 1.00 61.41 175 ARG A N 1
ATOM 1475 C CA . ARG A 1 175 ? -8.752 13.316 -4.851 1.00 61.41 175 ARG A CA 1
ATOM 1476 C C . ARG A 1 175 ? -9.753 13.714 -3.758 1.00 61.41 175 ARG A C 1
ATOM 1478 O O . ARG A 1 175 ? -10.585 12.895 -3.392 1.00 61.41 175 ARG A O 1
ATOM 1485 N N . GLN A 1 176 ? -9.776 14.966 -3.293 1.00 57.75 176 GLN A N 1
ATOM 1486 C CA . GLN A 1 176 ? -10.855 15.453 -2.418 1.00 57.75 176 GLN A CA 1
ATOM 1487 C C . GLN A 1 176 ? -12.250 15.329 -3.069 1.00 57.75 176 GLN A C 1
ATOM 1489 O O . GLN A 1 176 ? -13.221 15.024 -2.382 1.00 57.75 176 GLN A O 1
ATOM 1494 N N . ILE A 1 177 ? -12.356 15.476 -4.398 1.00 67.38 177 ILE A N 1
ATOM 1495 C CA . ILE A 1 177 ? -13.620 15.274 -5.136 1.00 67.38 177 ILE A CA 1
ATOM 1496 C C . ILE A 1 177 ? -14.026 13.787 -5.142 1.00 67.38 177 ILE A C 1
ATOM 1498 O O . ILE A 1 177 ? -15.216 13.462 -5.166 1.00 67.38 177 ILE A O 1
ATOM 1502 N N . GLU A 1 178 ? -13.051 12.874 -5.061 1.00 78.31 178 GLU A N 1
ATOM 1503 C CA . GLU A 1 178 ? -13.296 11.428 -5.002 1.00 78.31 178 GLU A CA 1
ATOM 1504 C C . GLU A 1 178 ? -13.952 11.010 -3.679 1.00 78.31 178 GLU A C 1
ATOM 1506 O O . GLU A 1 178 ? -14.648 9.998 -3.659 1.00 78.31 178 GLU A O 1
ATOM 1511 N N . ASP A 1 179 ? -13.824 11.796 -2.600 1.00 82.62 179 ASP A N 1
ATOM 1512 C CA . ASP A 1 179 ? -14.375 11.452 -1.280 1.00 82.62 179 ASP A CA 1
ATOM 1513 C C . ASP A 1 179 ? -15.892 11.219 -1.314 1.00 82.62 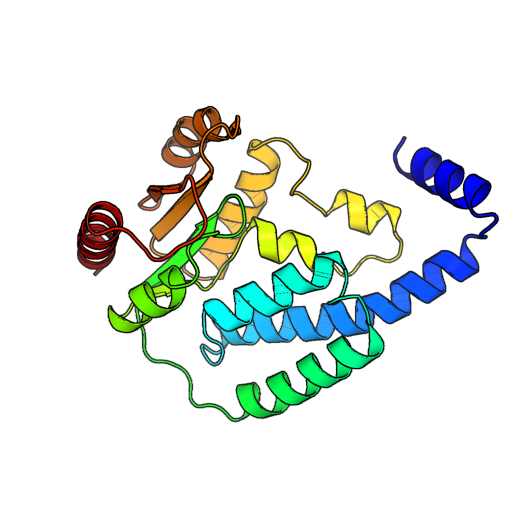179 ASP A C 1
ATOM 1515 O O . ASP A 1 179 ? -16.394 10.236 -0.766 1.00 82.62 179 ASP A O 1
ATOM 1519 N N . ILE A 1 180 ? -16.629 12.073 -2.033 1.00 84.75 180 ILE A N 1
ATOM 1520 C CA . ILE A 1 180 ? -18.085 11.936 -2.193 1.00 84.75 180 ILE A CA 1
ATOM 1521 C C . ILE A 1 180 ? -18.423 10.627 -2.913 1.00 84.75 180 ILE A C 1
ATOM 1523 O O . ILE A 1 180 ? -19.382 9.945 -2.550 1.00 84.75 180 ILE A O 1
ATOM 1527 N N . ILE A 1 181 ? -17.643 10.269 -3.936 1.00 89.38 181 ILE A N 1
ATOM 1528 C CA . ILE A 1 181 ? -17.857 9.052 -4.725 1.00 89.38 181 ILE A CA 1
ATOM 1529 C C . ILE A 1 181 ? -17.550 7.822 -3.866 1.00 89.38 181 ILE A C 1
ATOM 1531 O O . ILE A 1 181 ? -18.368 6.907 -3.810 1.00 89.38 181 ILE A O 1
ATO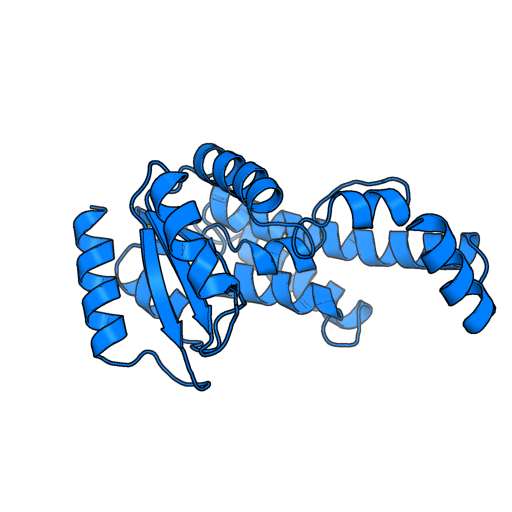M 1535 N N . ILE A 1 182 ? -16.426 7.832 -3.145 1.00 91.88 182 ILE A N 1
ATOM 1536 C CA . ILE A 1 182 ? -16.005 6.763 -2.231 1.00 91.88 182 ILE A CA 1
ATOM 1537 C C . ILE A 1 182 ? -17.085 6.516 -1.174 1.00 91.88 182 ILE A C 1
ATOM 1539 O O . ILE A 1 182 ? -17.549 5.388 -1.030 1.00 91.88 182 ILE A O 1
ATOM 1543 N N . ARG A 1 183 ? -17.546 7.569 -0.488 1.00 90.44 183 ARG A N 1
ATOM 1544 C CA . ARG A 1 183 ? -18.581 7.469 0.557 1.00 90.44 183 ARG A CA 1
ATOM 1545 C C . ARG A 1 183 ? -19.923 6.960 0.039 1.00 90.44 183 ARG A C 1
ATOM 1547 O O . ARG A 1 183 ? -20.656 6.330 0.788 1.00 90.44 183 ARG A O 1
ATOM 1554 N N . ARG A 1 184 ? -20.268 7.260 -1.217 1.00 89.88 184 ARG A N 1
ATOM 1555 C CA . ARG A 1 184 ? -21.506 6.769 -1.847 1.00 89.88 184 ARG A CA 1
ATOM 1556 C C . ARG A 1 184 ? -21.388 5.329 -2.332 1.00 89.88 184 ARG A C 1
ATOM 1558 O O . ARG A 1 184 ? -22.396 4.630 -2.371 1.00 89.88 184 ARG A O 1
ATOM 1565 N N . ARG A 1 185 ? -20.195 4.913 -2.762 1.00 92.88 185 ARG A N 1
ATOM 1566 C CA . ARG A 1 185 ? -19.967 3.598 -3.369 1.00 92.88 185 ARG A CA 1
ATOM 1567 C C . ARG A 1 185 ? -19.693 2.522 -2.321 1.00 92.88 185 ARG A C 1
ATOM 1569 O O . ARG A 1 185 ? -20.288 1.450 -2.400 1.00 92.88 185 ARG A O 1
ATOM 1576 N N . LEU A 1 186 ? -18.839 2.817 -1.341 1.00 95.19 186 LEU A N 1
ATOM 1577 C CA . LEU A 1 186 ? -18.492 1.874 -0.283 1.00 95.19 186 LEU A CA 1
ATOM 1578 C C . LEU A 1 186 ? -19.649 1.730 0.709 1.00 95.19 186 LEU A C 1
ATOM 1580 O O . LEU A 1 186 ? -20.177 2.711 1.224 1.00 95.19 186 LEU A O 1
ATOM 1584 N N . ARG A 1 187 ? -20.022 0.481 1.002 1.00 94.38 187 ARG A N 1
ATOM 1585 C CA . ARG A 1 187 ? -21.130 0.137 1.913 1.00 94.38 187 ARG A CA 1
ATOM 1586 C C . ARG A 1 187 ? -20.710 0.003 3.381 1.00 94.38 187 ARG A C 1
ATOM 1588 O O . ARG A 1 187 ? -21.515 -0.409 4.209 1.00 94.38 187 ARG A O 1
ATOM 1595 N N . ILE A 1 188 ? -19.459 0.326 3.690 1.00 97.31 188 ILE A N 1
ATOM 1596 C CA . ILE A 1 188 ? -18.883 0.280 5.037 1.00 97.31 188 ILE A CA 1
ATOM 1597 C C . ILE A 1 188 ? -18.490 1.691 5.494 1.00 97.31 188 ILE A C 1
ATOM 1599 O O . ILE A 1 188 ? -18.297 2.565 4.646 1.00 97.31 188 ILE A O 1
ATOM 1603 N N . PRO A 1 189 ? -18.360 1.946 6.809 1.00 97.75 189 PRO A N 1
ATOM 1604 C CA . PRO A 1 189 ? -17.976 3.260 7.315 1.00 97.75 189 PRO A CA 1
ATOM 1605 C C . PRO A 1 189 ? -16.643 3.755 6.736 1.00 97.75 189 PRO A C 1
ATOM 1607 O O . PRO A 1 189 ? -15.662 3.011 6.677 1.00 97.75 189 PRO A O 1
ATOM 1610 N N . VAL A 1 190 ? -16.607 5.035 6.346 1.00 97.44 190 VAL A N 1
ATOM 1611 C CA . VAL A 1 190 ? -15.416 5.705 5.798 1.00 97.44 190 VAL A CA 1
ATOM 1612 C C . VAL A 1 190 ? -15.054 6.930 6.638 1.00 97.44 190 VAL A C 1
ATOM 1614 O O . VAL A 1 190 ? -15.846 7.876 6.761 1.00 97.44 190 VAL A O 1
ATOM 1617 N N . LEU A 1 191 ? -13.831 6.953 7.165 1.00 96.62 191 LEU A N 1
ATOM 1618 C CA . LEU A 1 191 ? -13.231 8.115 7.814 1.00 96.62 191 LEU A CA 1
ATOM 1619 C C . LEU A 1 191 ? -12.238 8.784 6.865 1.00 96.62 191 LEU A C 1
ATOM 1621 O O . LEU A 1 191 ? -11.263 8.165 6.454 1.00 96.62 191 LEU A O 1
ATOM 1625 N N . THR A 1 192 ? -12.450 10.065 6.569 1.00 94.1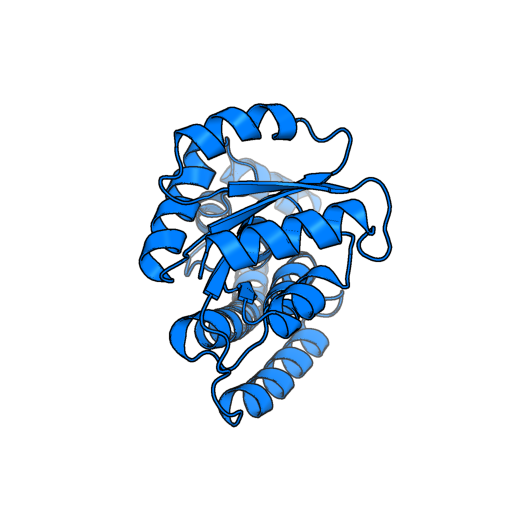9 192 THR A N 1
ATOM 1626 C CA . THR A 1 192 ? -11.528 10.834 5.720 1.00 94.19 192 THR A CA 1
ATOM 1627 C C . THR A 1 192 ? -10.549 11.606 6.585 1.00 94.19 192 THR A C 1
ATOM 1629 O O . THR A 1 192 ? -10.969 12.407 7.425 1.00 94.19 192 THR A O 1
ATOM 1632 N N . ILE A 1 193 ? -9.256 11.386 6.391 1.00 92.19 193 ILE A N 1
ATOM 1633 C CA . ILE A 1 193 ? -8.180 12.087 7.092 1.00 92.19 193 ILE A CA 1
ATOM 1634 C C . ILE A 1 193 ? -7.401 12.895 6.065 1.00 92.19 193 ILE A C 1
ATOM 1636 O O . ILE A 1 193 ? -7.101 12.400 4.981 1.00 92.19 193 ILE A O 1
ATOM 1640 N N . GLU A 1 194 ? -7.078 14.130 6.424 1.00 88.56 194 GLU A N 1
ATOM 1641 C CA . GLU A 1 194 ? -6.243 14.996 5.606 1.00 88.56 194 GLU A CA 1
ATOM 1642 C C . GLU A 1 194 ? -4.934 15.276 6.338 1.00 88.56 194 GLU A C 1
ATOM 1644 O O . GLU A 1 194 ? -4.950 15.508 7.546 1.00 88.56 194 GLU A O 1
ATOM 1649 N N . GLY A 1 195 ? -3.811 15.232 5.624 1.00 85.06 195 GLY A N 1
ATOM 1650 C CA . GLY A 1 195 ? -2.524 15.684 6.149 1.00 85.06 195 GLY A CA 1
ATOM 1651 C C . GLY A 1 195 ? -1.853 16.676 5.208 1.00 85.06 195 GLY A C 1
ATOM 1652 O O . GLY A 1 195 ? -1.954 16.550 3.990 1.00 85.06 195 GLY A O 1
ATOM 1653 N N . ASP A 1 196 ? -1.158 17.647 5.791 1.00 82.75 196 ASP A N 1
ATOM 1654 C CA . ASP A 1 196 ? -0.429 18.691 5.059 1.00 82.75 196 ASP A CA 1
ATOM 1655 C C . ASP A 1 196 ? 1.084 18.422 5.069 1.00 82.75 196 ASP A C 1
ATOM 1657 O O . ASP A 1 196 ? 1.732 18.368 4.024 1.00 82.75 196 ASP A O 1
ATOM 1661 N N . LYS A 1 197 ? 1.651 18.177 6.260 1.00 83.06 197 LYS A N 1
ATOM 1662 C CA . LYS A 1 197 ? 3.098 18.024 6.468 1.00 83.06 197 LYS A CA 1
ATOM 1663 C C . LYS A 1 197 ? 3.451 16.690 7.125 1.00 83.06 197 LYS A C 1
ATOM 1665 O O . LYS A 1 197 ? 2.656 16.189 7.922 1.00 83.06 197 LYS A O 1
ATOM 1670 N N . PRO A 1 198 ? 4.645 16.137 6.838 1.00 86.06 198 PRO A N 1
ATOM 1671 C CA . PRO A 1 198 ? 5.162 14.983 7.561 1.00 86.06 198 PRO A CA 1
ATOM 1672 C C . PRO A 1 198 ? 5.236 15.260 9.062 1.00 86.06 198 PRO A C 1
ATOM 1674 O O . PRO A 1 198 ? 5.611 16.359 9.478 1.00 86.06 198 PRO A O 1
ATOM 1677 N N . GLY A 1 199 ? 4.903 14.262 9.875 1.00 87.94 199 GLY A N 1
ATOM 1678 C CA . GLY A 1 199 ? 4.899 14.417 11.325 1.00 87.94 199 GLY A CA 1
ATOM 1679 C C . GLY A 1 199 ? 4.173 13.293 12.046 1.00 87.94 199 GLY A C 1
ATOM 1680 O O . GLY A 1 199 ? 3.949 12.221 11.491 1.00 87.94 199 GLY A O 1
ATOM 1681 N N . GLN A 1 200 ? 3.824 13.550 13.302 1.00 90.31 200 GLN A N 1
ATOM 1682 C CA . GLN A 1 200 ? 2.936 12.681 14.070 1.00 90.31 200 GLN A CA 1
ATOM 1683 C C . GLN A 1 200 ? 1.477 13.080 13.848 1.00 90.31 200 GLN A C 1
ATOM 1685 O O . GLN A 1 200 ? 1.192 14.220 13.474 1.00 90.31 200 GLN A O 1
ATOM 1690 N N . LEU A 1 201 ? 0.560 12.155 14.124 1.00 92.69 201 LEU A N 1
ATOM 1691 C CA . LEU A 1 201 ? -0.867 12.438 14.188 1.00 92.69 201 LEU A CA 1
ATOM 1692 C C . LEU A 1 201 ? -1.144 13.598 15.154 1.00 92.69 201 LEU A C 1
ATOM 1694 O O . LEU A 1 201 ? -0.796 13.530 16.336 1.00 92.69 201 LEU A O 1
ATOM 1698 N N . ASP A 1 202 ? -1.823 14.632 14.662 1.00 92.06 202 ASP A N 1
ATOM 1699 C CA . ASP A 1 202 ? -2.342 15.706 15.501 1.00 92.06 202 ASP A CA 1
ATOM 1700 C C . ASP A 1 202 ? -3.506 15.215 16.384 1.00 92.06 202 ASP A C 1
ATOM 1702 O O . ASP A 1 202 ? -4.185 14.229 16.078 1.00 92.06 202 ASP A O 1
ATOM 1706 N N . GLU A 1 203 ? -3.766 15.927 17.480 1.00 93.00 203 GLU A N 1
ATOM 1707 C CA . GLU A 1 203 ? -4.770 15.525 18.470 1.00 93.00 203 GLU A CA 1
ATOM 1708 C C . GLU A 1 203 ? -6.195 15.451 17.894 1.00 93.00 203 GLU A C 1
ATOM 1710 O O . GLU A 1 203 ? -6.987 14.582 18.258 1.00 93.00 203 GLU A O 1
ATOM 1715 N N . ARG A 1 204 ? -6.530 16.316 16.929 1.00 93.69 204 ARG A N 1
ATOM 1716 C CA . ARG A 1 204 ? -7.842 16.288 16.272 1.00 93.69 204 ARG A CA 1
ATOM 1717 C C . ARG A 1 204 ? -7.994 15.018 15.438 1.00 93.69 204 ARG A C 1
ATOM 1719 O O . ARG A 1 204 ? -9.072 14.425 15.430 1.00 93.69 204 ARG A O 1
ATOM 1726 N N . THR A 1 205 ? -6.951 14.596 14.734 1.00 94.50 205 THR A N 1
ATOM 1727 C CA . THR A 1 205 ? -6.955 13.348 13.967 1.00 94.50 205 THR A CA 1
ATOM 1728 C C . THR A 1 205 ? -7.025 12.134 14.894 1.00 94.50 205 THR A C 1
ATOM 1730 O O . THR A 1 205 ? -7.813 11.226 14.632 1.00 94.50 205 THR A O 1
ATOM 1733 N N . ARG A 1 206 ? -6.297 12.156 16.016 1.00 96.31 206 ARG A N 1
ATOM 1734 C CA . ARG A 1 206 ? -6.343 11.128 17.070 1.00 96.31 206 ARG A CA 1
ATOM 1735 C C . ARG A 1 206 ? -7.758 10.897 17.607 1.00 96.31 206 ARG A C 1
ATOM 1737 O O . ARG A 1 206 ? -8.281 9.794 17.477 1.00 96.31 206 ARG A O 1
ATOM 1744 N N . ILE A 1 207 ? -8.439 11.953 18.054 1.00 96.94 207 ILE A N 1
ATOM 1745 C CA . ILE A 1 207 ? -9.825 11.874 18.556 1.00 96.94 207 ILE A CA 1
ATOM 1746 C C . ILE A 1 207 ? -10.783 11.281 17.506 1.00 96.94 207 ILE A C 1
ATOM 1748 O O . ILE A 1 207 ? -11.689 10.512 17.829 1.00 96.94 207 ILE A O 1
ATOM 1752 N N . ARG A 1 208 ? -10.601 11.624 16.225 1.00 97.69 208 ARG A N 1
ATOM 1753 C CA . ARG A 1 208 ? -11.439 11.096 15.136 1.00 97.69 208 ARG A CA 1
ATOM 1754 C C . ARG A 1 208 ? -11.175 9.617 14.866 1.00 97.69 208 ARG A C 1
ATOM 1756 O O . ARG A 1 208 ? -12.121 8.892 14.567 1.00 97.69 208 ARG A O 1
ATOM 1763 N N . LEU A 1 209 ? -9.918 9.186 14.955 1.00 97.62 209 LEU A N 1
ATOM 1764 C CA . LEU A 1 209 ? -9.539 7.778 14.864 1.00 97.62 209 LEU A CA 1
ATOM 1765 C C . LEU A 1 209 ? -10.123 6.981 16.034 1.00 97.62 209 LEU A C 1
ATOM 1767 O O . LEU A 1 209 ? -10.716 5.936 15.789 1.00 97.62 209 LEU A O 1
ATOM 1771 N N . ASP A 1 210 ? -10.039 7.499 17.262 1.00 97.88 210 ASP A N 1
ATOM 1772 C CA . ASP A 1 210 ? -10.660 6.902 18.453 1.00 97.88 210 ASP A CA 1
ATOM 1773 C C . ASP A 1 210 ? -12.164 6.689 18.262 1.00 97.88 210 ASP A C 1
ATOM 1775 O O . ASP A 1 210 ? -12.663 5.569 18.372 1.00 97.88 210 ASP A O 1
ATOM 1779 N N . ALA A 1 211 ? -12.885 7.753 17.896 1.00 98.00 211 ALA A N 1
ATOM 1780 C CA . ALA A 1 211 ? -14.324 7.686 17.667 1.00 98.00 211 ALA A CA 1
ATOM 1781 C C . ALA A 1 211 ? -14.696 6.716 16.532 1.00 98.00 211 ALA A C 1
ATOM 1783 O O . ALA A 1 211 ? -15.720 6.039 16.599 1.00 98.00 211 ALA A O 1
ATOM 1784 N N . PHE A 1 212 ? -13.872 6.639 15.483 1.00 98.31 212 PHE A N 1
ATOM 1785 C CA . PHE A 1 212 ? -14.101 5.727 14.367 1.00 98.31 212 PHE A CA 1
ATOM 1786 C C . PHE A 1 212 ? -13.853 4.270 14.749 1.00 98.31 212 PHE A C 1
ATOM 1788 O O . PHE A 1 212 ? -14.650 3.411 14.394 1.00 98.31 212 PHE A O 1
ATOM 1795 N N . VAL A 1 213 ? -12.785 3.986 15.495 1.00 97.69 213 VAL A N 1
ATOM 1796 C CA . VAL A 1 213 ? -12.507 2.644 16.017 1.00 97.69 213 VAL A CA 1
ATOM 1797 C C . VAL A 1 213 ? -13.624 2.192 16.958 1.00 97.69 213 VAL A C 1
ATOM 1799 O O . VAL A 1 213 ? -14.085 1.063 16.831 1.00 97.69 213 VAL A O 1
ATOM 1802 N N . GLU A 1 214 ? -14.116 3.071 17.834 1.00 97.44 214 GLU A N 1
ATOM 1803 C CA . GLU A 1 214 ? -15.233 2.765 18.737 1.00 97.44 214 GLU A CA 1
ATOM 1804 C C . GLU A 1 214 ? -16.537 2.479 17.977 1.00 97.44 214 GLU A C 1
ATOM 1806 O O . GLU A 1 214 ? -17.218 1.504 18.274 1.00 97.44 214 GLU A O 1
ATOM 1811 N N . LEU A 1 215 ? -16.854 3.262 16.939 1.00 97.00 215 LEU A N 1
ATOM 1812 C CA . LEU A 1 215 ? -18.008 3.018 16.061 1.00 97.00 215 LEU A CA 1
ATOM 1813 C C . LEU A 1 215 ? -17.956 1.635 15.382 1.00 97.00 215 LEU A C 1
ATOM 1815 O O . LEU A 1 215 ? -18.993 1.074 15.029 1.00 97.00 215 LEU A O 1
ATOM 1819 N N . LEU A 1 216 ? -16.750 1.117 15.144 1.00 96.75 216 LEU A N 1
ATOM 1820 C CA . LEU A 1 216 ? -16.507 -0.163 14.485 1.00 96.75 216 LEU A CA 1
ATOM 1821 C C . LEU A 1 216 ? -16.395 -1.341 15.459 1.00 96.75 216 LEU A C 1
ATOM 1823 O O . LEU A 1 216 ? -16.138 -2.446 14.983 1.00 96.75 216 LEU A O 1
ATOM 1827 N N . ARG A 1 217 ? -16.541 -1.147 16.772 1.00 90.94 217 ARG A N 1
ATOM 1828 C CA . ARG A 1 217 ? -16.654 -2.261 17.727 1.00 90.94 217 ARG A CA 1
ATOM 1829 C C . ARG A 1 217 ? -18.029 -2.909 17.600 1.00 90.94 217 ARG A C 1
ATOM 1831 O O . ARG A 1 217 ? -18.062 -4.148 17.402 1.00 90.94 217 ARG A O 1
#

Sequence (217 aa):
LLRMQIEKLMAAFEVPWPAVLETKRRLDEIRRLVRRIDELTWRENKVGGWDNHYYQVCCSDFNSDPGAFRAEVEDFLARAEAARPRTEDIRLGYIGVPPIMGDIYRYLEERGARVVFNETQRQFSMPFDTEDLVEQYRCYTYPYGIFYRLEDIEREIERRAIRGVIHYAQSFCYRQIEDIIIRRRLRIPVLTIEGDKPGQLDERTRIRLDAFVELLR

Foldseek 3Di:
DLVVVVVVVCVVVVHDPVVVLVVVVLLVVLLVLLVVLLCLVQPVQLHAQLVNLVSLQCLLCVVVDVVVSSVVSVVVCVVSVPGHHDQQDAEEAEDDDRDLANCVRVLQVVLSYTHSYYQLSNLSSLNDDDSDPSVSVVSSCNVPDPVSSLVVVQVCCVVRVHQEYEYEDEPPDPCVVVVVVCVVSDPHHYHYDYHHHRDHDDPVNSVSSNVVSVVSD

Solvent-accessible surface area (backbone atoms only — not comparable to full-atom values): 11983 Å² total; per-residue (Å²): 110,70,61,58,54,52,53,51,53,27,59,76,69,73,52,56,68,70,63,54,51,52,53,48,54,60,52,46,57,46,31,52,52,50,45,50,47,45,46,32,24,48,76,57,31,34,41,55,35,53,60,47,43,50,56,19,46,36,44,67,59,26,79,82,36,61,69,63,43,38,53,54,52,53,59,46,46,62,53,36,73,73,41,70,60,60,81,58,77,37,30,26,33,38,35,48,65,82,74,55,39,75,48,54,47,60,58,36,44,79,71,37,25,38,48,52,40,49,52,46,32,44,38,42,32,51,80,63,95,54,97,47,71,59,58,43,59,70,66,41,42,75,89,49,59,69,69,64,39,47,58,54,50,53,54,50,33,64,77,56,59,43,62,32,34,40,40,36,44,51,70,91,46,79,62,66,69,46,48,64,53,50,64,71,67,47,93,53,58,71,48,78,46,76,47,83,67,75,46,69,75,50,70,71,58,48,54,52,50,52,56,50,55,60,74,63,107

Secondary structure (DSSP, 8-state):
-HHHHHHHHHHHTT--HHHHHHHHHHHHHHHHHHHHHHHHHHTS--S-HHHHHHHHHHTTTGGG-HHHHHHHHHHHHHHHHHSPPP---EEEEEEESPPSBTTHHHHHHTTTEEEEEEHHHHHHT-----SSHHHHHHH--TTS-HHHHHHHHHHHHHHHT--EEEEEEETT-GGGTHHHHHHHH-SS-EEEEEE-SSBSPPHHHHHHHHHHHHHT-

Mean predicted aligned error: 3.83 Å